Protein AF-A0A9E2FG72-F1 (afdb_monomer)

Structure (mmCIF, N/CA/C/O backbone):
data_AF-A0A9E2FG72-F1
#
_entry.id   AF-A0A9E2FG72-F1
#
loop_
_atom_site.group_PDB
_atom_site.id
_atom_site.type_symbol
_atom_site.label_atom_id
_atom_site.label_alt_id
_atom_site.label_comp_id
_atom_site.label_asym_id
_atom_site.label_entity_id
_atom_site.label_seq_id
_atom_site.pdbx_PDB_ins_code
_atom_site.Cartn_x
_atom_site.Cartn_y
_atom_site.Cartn_z
_atom_site.occupancy
_atom_site.B_iso_or_equiv
_atom_site.auth_seq_id
_atom_site.auth_comp_id
_atom_site.auth_asym_id
_atom_site.auth_atom_id
_atom_site.pdbx_PDB_model_num
ATOM 1 N N . MET A 1 1 ? -11.448 3.186 27.352 1.00 63.06 1 MET A N 1
ATOM 2 C CA . MET A 1 1 ? -11.774 2.691 25.998 1.00 63.06 1 MET A CA 1
ATOM 3 C C . MET A 1 1 ? -11.528 3.828 25.025 1.00 63.06 1 MET A C 1
ATOM 5 O O . MET A 1 1 ? -12.216 4.837 25.127 1.00 63.06 1 MET A O 1
ATOM 9 N N . MET A 1 2 ? -10.516 3.716 24.161 1.00 80.94 2 MET A N 1
ATOM 10 C CA . MET A 1 2 ? -10.329 4.676 23.069 1.00 80.94 2 MET A CA 1
ATOM 11 C C . MET A 1 2 ? -11.505 4.558 22.101 1.00 80.94 2 MET A C 1
ATOM 13 O O . MET A 1 2 ? -11.853 3.455 21.685 1.00 80.94 2 MET A O 1
ATOM 17 N N . ASN A 1 3 ? -12.120 5.687 21.759 1.00 87.75 3 ASN A N 1
ATOM 18 C CA . ASN A 1 3 ? -13.160 5.721 20.744 1.00 87.75 3 ASN A CA 1
ATOM 19 C C . ASN A 1 3 ? -12.488 5.889 19.375 1.00 87.75 3 ASN A C 1
ATOM 21 O O . ASN A 1 3 ? -11.869 6.918 19.110 1.00 87.75 3 ASN A O 1
ATOM 25 N N . VAL A 1 4 ? -12.552 4.850 18.549 1.00 94.38 4 VAL A N 1
ATOM 26 C CA . VAL A 1 4 ? -12.013 4.838 17.184 1.00 94.38 4 VAL A CA 1
ATOM 27 C C . VAL A 1 4 ? -13.121 5.275 16.235 1.00 94.38 4 VAL A C 1
ATOM 29 O O . VAL A 1 4 ? -14.236 4.756 16.313 1.00 94.38 4 VAL A O 1
ATOM 32 N N . ARG A 1 5 ? -12.825 6.215 15.336 1.00 96.31 5 ARG A N 1
ATOM 33 C CA . ARG A 1 5 ? -13.750 6.618 14.269 1.00 96.31 5 ARG A CA 1
ATOM 34 C C . ARG A 1 5 ? -13.558 5.721 13.044 1.00 96.31 5 ARG A C 1
ATOM 36 O O . ARG A 1 5 ? -12.474 5.173 12.847 1.00 96.31 5 ARG A O 1
ATOM 43 N N . CYS A 1 6 ? -14.590 5.582 12.214 1.00 95.62 6 CYS A N 1
ATOM 44 C CA . CYS A 1 6 ? -14.524 4.721 11.026 1.00 95.62 6 CYS A CA 1
ATOM 45 C C . CYS A 1 6 ? -13.424 5.185 10.057 1.00 95.62 6 CYS A C 1
ATOM 47 O O . CYS A 1 6 ? -12.691 4.363 9.515 1.00 95.62 6 CYS A O 1
ATOM 49 N N . GLU A 1 7 ? -13.238 6.499 9.920 1.00 96.19 7 GLU A N 1
ATOM 50 C CA . GLU A 1 7 ? -12.220 7.092 9.048 1.00 96.19 7 GLU A CA 1
ATOM 51 C C . GLU A 1 7 ? -10.797 6.772 9.531 1.00 96.19 7 GLU A C 1
ATOM 53 O O . GLU A 1 7 ? -9.890 6.543 8.730 1.00 96.19 7 GLU A O 1
ATOM 58 N N . ASP A 1 8 ? -10.598 6.722 10.853 1.00 95.25 8 ASP A N 1
ATOM 59 C CA . ASP A 1 8 ? -9.316 6.337 11.443 1.00 95.25 8 ASP A CA 1
ATOM 60 C C . ASP A 1 8 ? -9.041 4.848 11.221 1.00 95.25 8 ASP A C 1
ATOM 62 O O . ASP A 1 8 ? -7.914 4.473 10.900 1.00 95.25 8 ASP A O 1
ATOM 66 N N . PHE A 1 9 ? -10.077 4.008 11.335 1.00 96.12 9 PHE A N 1
ATOM 67 C CA . PHE A 1 9 ? -9.970 2.584 11.032 1.00 96.12 9 PHE A CA 1
ATOM 68 C C . PHE A 1 9 ? -9.569 2.354 9.574 1.00 96.12 9 PHE A C 1
ATOM 70 O O . PHE A 1 9 ? -8.640 1.592 9.330 1.00 96.12 9 PHE A O 1
ATOM 77 N N . GLU A 1 10 ? -10.218 3.013 8.612 1.00 93.81 10 GLU A N 1
ATOM 78 C CA . GLU A 1 10 ? -9.902 2.861 7.185 1.00 93.81 10 GLU A CA 1
ATOM 79 C C . GLU A 1 10 ? -8.480 3.318 6.853 1.00 93.81 10 GLU A C 1
ATOM 81 O O . GLU A 1 10 ? -7.746 2.604 6.163 1.00 93.81 10 GLU A O 1
ATOM 86 N N . ARG A 1 11 ? -8.060 4.465 7.398 1.00 95.88 11 ARG A N 1
ATOM 87 C CA . ARG A 1 11 ? -6.712 5.008 7.194 1.00 95.88 11 ARG A CA 1
ATOM 88 C C . ARG A 1 11 ? -5.627 4.085 7.753 1.00 95.88 11 ARG A C 1
ATOM 90 O O . ARG A 1 11 ? -4.603 3.881 7.107 1.00 95.88 11 ARG A O 1
ATOM 97 N N . GLU A 1 12 ? -5.854 3.515 8.933 1.00 95.69 12 GLU A N 1
ATOM 98 C CA . GLU A 1 12 ? -4.871 2.689 9.649 1.00 95.69 12 GLU A CA 1
ATOM 99 C C . GLU A 1 12 ? -5.038 1.178 9.367 1.00 95.69 12 GLU A C 1
ATOM 101 O O . GLU A 1 12 ? -4.253 0.356 9.846 1.00 95.69 12 GLU A O 1
ATOM 106 N N . HIS A 1 13 ? -6.018 0.774 8.545 1.00 94.19 13 HIS A N 1
ATOM 107 C CA . HIS A 1 13 ? -6.342 -0.637 8.295 1.00 94.19 13 HIS A CA 1
ATOM 108 C C . HIS A 1 13 ? -5.166 -1.426 7.698 1.00 94.19 13 HIS A C 1
ATOM 110 O O . HIS A 1 13 ? -4.953 -2.593 8.040 1.00 94.19 13 HIS A O 1
ATOM 116 N N . ALA A 1 14 ? -4.379 -0.810 6.812 1.00 92.06 14 ALA A N 1
ATOM 117 C CA . ALA A 1 14 ? -3.217 -1.459 6.203 1.00 92.06 14 ALA A CA 1
ATOM 118 C C . ALA A 1 14 ? -2.123 -1.776 7.240 1.00 92.06 14 ALA A C 1
ATOM 120 O O . ALA A 1 14 ? -1.551 -2.871 7.239 1.00 92.06 14 ALA A O 1
ATOM 121 N N . GLU A 1 15 ? -1.858 -0.847 8.157 1.00 95.38 15 GLU A N 1
ATOM 122 C CA . GLU A 1 15 ? -0.876 -1.013 9.233 1.00 95.38 15 GLU A CA 1
ATOM 123 C C . GLU A 1 15 ? -1.366 -2.013 10.281 1.00 95.38 15 GLU A C 1
ATOM 125 O O . GLU A 1 15 ? -0.601 -2.871 10.726 1.00 95.38 15 GLU A O 1
ATOM 130 N N . PHE A 1 16 ? -2.668 -1.990 10.578 1.00 94.25 16 PHE A N 1
ATOM 131 C CA . PHE A 1 16 ? -3.336 -2.987 11.411 1.00 94.25 16 PHE A CA 1
ATOM 132 C C . PHE A 1 16 ? -3.181 -4.404 10.851 1.00 94.25 16 PHE A C 1
ATOM 134 O O . PHE A 1 16 ? -2.791 -5.319 11.574 1.00 94.25 16 PHE A O 1
ATOM 141 N N . LYS A 1 17 ? -3.413 -4.600 9.547 1.00 92.69 17 LYS A N 1
ATOM 142 C CA . LYS A 1 17 ? -3.264 -5.918 8.905 1.00 92.69 17 LYS A CA 1
ATOM 143 C C . LYS A 1 17 ? -1.817 -6.380 8.770 1.00 92.69 17 LYS A C 1
ATOM 145 O O . LYS A 1 17 ? -1.589 -7.581 8.668 1.00 92.69 17 LYS A O 1
ATOM 150 N N . THR A 1 18 ? -0.860 -5.456 8.745 1.00 92.38 18 THR A N 1
ATOM 151 C CA . THR A 1 18 ? 0.573 -5.777 8.656 1.00 92.38 18 THR A CA 1
ATOM 152 C C . THR A 1 18 ? 1.266 -5.846 10.018 1.00 92.38 18 THR A C 1
ATOM 154 O O . THR A 1 18 ? 2.454 -6.153 10.061 1.00 92.38 18 THR A O 1
ATOM 157 N N . GLY A 1 19 ? 0.545 -5.598 11.119 1.00 92.62 19 GLY A N 1
ATOM 158 C CA . GLY A 1 19 ? 1.092 -5.648 12.477 1.00 92.62 19 GLY A CA 1
ATOM 159 C C . GLY A 1 19 ? 2.102 -4.538 12.778 1.00 92.62 19 GLY A C 1
ATOM 160 O O . GLY A 1 19 ? 2.972 -4.722 13.620 1.00 92.62 19 GLY A O 1
ATOM 161 N N . LYS A 1 20 ? 2.024 -3.408 12.064 1.00 94.81 20 LYS A N 1
ATOM 162 C CA . LYS A 1 20 ? 2.937 -2.263 12.241 1.00 94.81 20 LYS A CA 1
ATOM 163 C C . LYS A 1 20 ? 2.457 -1.249 13.281 1.00 94.81 20 LYS A C 1
ATOM 165 O O . LYS A 1 20 ? 3.216 -0.356 13.641 1.00 94.81 20 LYS A O 1
ATOM 170 N N . LEU A 1 21 ? 1.208 -1.371 13.730 1.00 93.94 21 LEU A N 1
ATOM 171 C CA . LEU A 1 21 ? 0.640 -0.523 14.773 1.00 93.94 21 LEU A CA 1
ATOM 172 C C . LEU A 1 21 ? 1.105 -0.961 16.159 1.00 93.94 21 LEU A C 1
ATOM 174 O O . LEU A 1 21 ? 1.363 -2.139 16.398 1.00 93.94 21 LEU A O 1
ATOM 178 N N . ASP A 1 22 ? 1.125 -0.000 17.079 1.00 95.56 22 ASP A N 1
ATOM 179 C CA . ASP A 1 22 ? 1.302 -0.283 18.497 1.00 95.56 22 ASP A CA 1
ATOM 180 C C . ASP A 1 22 ? 0.176 -1.181 19.039 1.00 95.56 22 ASP A C 1
ATOM 182 O O . ASP A 1 22 ? -0.956 -1.178 18.539 1.00 95.56 22 ASP A O 1
ATOM 186 N N . THR A 1 23 ? 0.488 -1.946 20.084 1.00 94.88 23 THR A N 1
ATOM 187 C CA . THR A 1 23 ? -0.379 -2.998 20.628 1.00 94.88 23 THR A CA 1
ATOM 188 C C . THR A 1 23 ? -1.712 -2.420 21.101 1.00 94.88 23 THR A C 1
ATOM 190 O O . THR A 1 23 ? -2.763 -2.908 20.687 1.00 94.88 23 THR A O 1
ATOM 193 N N . GLU A 1 24 ? -1.691 -1.320 21.863 1.00 94.50 24 GLU A N 1
ATOM 194 C CA . GLU A 1 24 ? -2.908 -0.663 22.365 1.00 94.50 24 GLU A CA 1
ATOM 195 C C . GLU A 1 24 ? -3.805 -0.183 21.213 1.00 94.50 24 GLU A C 1
ATOM 197 O O . GLU A 1 24 ? -5.026 -0.379 21.216 1.00 94.50 24 GLU A O 1
ATOM 202 N N . ARG A 1 25 ? -3.193 0.394 20.173 1.00 95.06 25 ARG A N 1
ATOM 203 C CA . ARG A 1 25 ? -3.923 0.872 18.996 1.00 95.06 25 ARG A CA 1
ATOM 204 C C . ARG A 1 25 ? -4.514 -0.286 18.200 1.00 95.06 25 ARG A C 1
ATOM 206 O O . ARG A 1 25 ? -5.665 -0.204 17.769 1.00 95.06 25 ARG A O 1
ATOM 213 N N . SER A 1 26 ? -3.762 -1.373 18.044 1.00 95.56 26 SER A N 1
ATOM 214 C CA . SER A 1 26 ? -4.224 -2.578 17.357 1.00 95.56 26 SER A CA 1
ATOM 215 C C . SER A 1 26 ? -5.439 -3.202 18.054 1.00 95.56 26 SER A C 1
ATOM 217 O O . SER A 1 26 ? -6.409 -3.570 17.389 1.00 95.56 26 SER A O 1
ATOM 219 N N . GLU A 1 27 ? -5.448 -3.238 19.389 1.00 95.94 27 GLU A N 1
ATOM 220 C CA . GLU A 1 27 ? -6.574 -3.740 20.177 1.00 95.94 27 GLU A CA 1
ATOM 221 C C . GLU A 1 27 ? -7.802 -2.835 20.053 1.00 95.94 27 GLU A C 1
ATOM 223 O O . GLU A 1 27 ? -8.919 -3.334 19.890 1.00 95.94 27 GLU A O 1
ATOM 228 N N . ALA A 1 28 ? -7.610 -1.512 20.057 1.00 95.94 28 ALA A N 1
ATOM 229 C CA . ALA A 1 28 ? -8.694 -0.554 19.857 1.00 95.94 28 ALA A CA 1
ATOM 230 C C . ALA A 1 28 ? -9.345 -0.699 18.468 1.00 95.94 28 ALA A C 1
ATOM 232 O O . ALA A 1 28 ? -10.574 -0.740 18.366 1.00 95.94 28 ALA A O 1
ATOM 233 N N . LEU A 1 29 ? -8.544 -0.840 17.404 1.00 95.94 29 LEU A N 1
ATOM 234 C CA . LEU A 1 29 ? -9.056 -1.088 16.050 1.00 95.94 29 LEU A CA 1
ATOM 235 C C . LEU A 1 29 ? -9.747 -2.455 15.943 1.00 95.94 29 LEU A C 1
ATOM 237 O O . LEU A 1 29 ? -10.805 -2.557 15.322 1.00 95.94 29 LEU A O 1
ATOM 241 N N . ALA A 1 30 ? -9.204 -3.498 16.579 1.00 95.88 30 ALA A N 1
ATOM 242 C CA . ALA A 1 30 ? -9.821 -4.824 16.606 1.00 95.88 30 ALA A CA 1
ATOM 243 C C . ALA A 1 30 ? -11.168 -4.818 17.348 1.00 95.88 30 ALA A C 1
ATOM 245 O O . ALA A 1 30 ? -12.126 -5.455 16.904 1.00 95.88 30 ALA A O 1
ATOM 246 N N . ALA A 1 31 ? -11.265 -4.086 18.460 1.00 96.12 31 ALA A N 1
ATOM 247 C CA . ALA A 1 31 ? -12.519 -3.888 19.177 1.00 96.12 31 ALA A CA 1
ATOM 248 C C . ALA A 1 31 ? -13.537 -3.133 18.309 1.00 96.12 31 ALA A C 1
ATOM 250 O O . ALA A 1 31 ? -14.683 -3.572 18.196 1.00 96.12 31 ALA A O 1
ATOM 251 N N . HIS A 1 32 ? -13.106 -2.065 17.630 1.00 96.19 32 HIS A N 1
ATOM 252 C CA . HIS A 1 32 ? -13.954 -1.305 16.712 1.00 96.19 32 HIS A CA 1
ATOM 253 C C . HIS A 1 32 ? -14.465 -2.168 15.550 1.00 96.19 32 HIS A C 1
ATOM 255 O O . HIS A 1 32 ? -15.661 -2.167 15.271 1.00 96.19 32 HIS A O 1
ATOM 261 N N . GLN A 1 33 ? -13.602 -2.979 14.928 1.00 95.75 33 GLN A N 1
ATOM 262 C CA . GLN A 1 33 ? -13.980 -3.899 13.850 1.00 95.75 33 GLN A CA 1
ATOM 263 C C . GLN A 1 33 ? -15.072 -4.891 14.283 1.00 95.75 33 GLN A C 1
ATOM 265 O O . GLN A 1 33 ? -15.922 -5.253 13.478 1.00 95.75 33 GLN A O 1
ATOM 270 N N . ARG A 1 34 ? -15.063 -5.342 15.546 1.00 95.81 34 ARG A N 1
ATOM 271 C CA . ARG A 1 34 ? -16.087 -6.259 16.081 1.00 95.81 34 ARG A CA 1
ATOM 272 C C . ARG A 1 34 ? -17.411 -5.561 16.389 1.00 95.81 34 ARG A C 1
ATOM 274 O O . ARG A 1 34 ? -18.449 -6.212 16.369 1.00 95.81 34 ARG A O 1
ATOM 281 N N . GLN A 1 35 ? -17.372 -4.271 16.718 1.00 96.06 35 GLN A N 1
ATOM 282 C CA . GLN A 1 35 ? -18.547 -3.499 17.134 1.00 96.06 35 GLN A CA 1
ATOM 283 C C . GLN A 1 35 ? -19.231 -2.785 15.960 1.00 96.06 35 GLN A C 1
ATOM 285 O O . GLN A 1 35 ? -20.453 -2.666 15.941 1.00 96.06 35 GLN A O 1
ATOM 290 N N . CYS A 1 36 ? -18.461 -2.321 14.976 1.00 96.62 36 CYS A N 1
ATOM 291 C CA . CYS A 1 36 ? -18.955 -1.589 13.817 1.00 96.62 36 CYS A CA 1
ATOM 292 C C . CYS A 1 36 ? -19.191 -2.537 12.631 1.00 96.62 36 CYS A C 1
ATOM 294 O O . CYS A 1 36 ? -18.246 -3.051 12.029 1.00 96.62 36 CYS A O 1
ATOM 296 N N . SER A 1 37 ? -20.458 -2.732 12.251 1.00 95.56 37 SER A N 1
ATOM 297 C CA . SER A 1 37 ? -20.845 -3.595 11.123 1.00 95.56 37 SER A CA 1
ATOM 298 C C . SER A 1 37 ? -20.272 -3.124 9.782 1.00 95.56 37 SER A C 1
ATOM 300 O O . SER A 1 37 ? -19.912 -3.949 8.937 1.00 95.56 37 SER A O 1
ATOM 302 N N . HIS A 1 38 ? -20.134 -1.810 9.593 1.00 95.00 38 HIS A N 1
ATOM 303 C CA . HIS A 1 38 ? -19.556 -1.242 8.380 1.00 95.00 38 HIS A CA 1
ATOM 304 C C . HIS A 1 38 ? -18.077 -1.620 8.238 1.00 95.00 38 HIS A C 1
ATOM 306 O O . HIS A 1 38 ? -17.693 -2.192 7.215 1.00 95.00 38 HIS A O 1
ATOM 312 N N . CYS A 1 39 ? -17.269 -1.382 9.275 1.00 95.38 39 CYS A N 1
ATOM 313 C CA . CYS A 1 39 ? -15.845 -1.719 9.271 1.00 95.38 39 CYS A CA 1
ATOM 314 C C . CYS A 1 39 ? -15.612 -3.237 9.212 1.00 95.38 39 CYS A C 1
ATOM 316 O O . CYS A 1 39 ? -14.670 -3.693 8.557 1.00 95.38 39 CYS A O 1
ATOM 318 N N . ALA A 1 40 ? -16.492 -4.036 9.829 1.00 95.12 40 ALA A N 1
ATOM 319 C CA . ALA A 1 40 ? -16.477 -5.491 9.687 1.00 95.12 40 ALA A CA 1
ATOM 320 C C . ALA A 1 40 ? -16.647 -5.909 8.217 1.00 95.12 40 ALA A C 1
ATOM 322 O O . ALA A 1 40 ? -15.812 -6.641 7.682 1.00 95.12 40 ALA A O 1
ATOM 323 N N . THR A 1 41 ? -17.671 -5.381 7.542 1.00 94.50 41 THR A N 1
ATOM 324 C CA . THR A 1 41 ? -17.971 -5.693 6.134 1.00 94.50 41 THR A CA 1
ATOM 325 C C . THR A 1 41 ? -16.862 -5.214 5.200 1.00 94.50 41 THR A C 1
ATOM 327 O O . THR A 1 41 ? -16.406 -5.975 4.349 1.00 94.50 41 THR A O 1
ATOM 330 N N . TYR A 1 42 ? -16.358 -3.995 5.408 1.00 92.44 42 TYR A N 1
ATOM 331 C CA . TYR A 1 42 ? -15.216 -3.448 4.672 1.00 92.44 42 TYR A CA 1
ATOM 332 C C . TYR A 1 42 ? -13.995 -4.375 4.755 1.00 92.44 42 TYR A C 1
ATOM 334 O O . TYR A 1 42 ? -13.405 -4.753 3.740 1.00 92.44 42 TYR A O 1
ATOM 342 N N . SER A 1 43 ? -13.651 -4.817 5.968 1.00 92.44 43 SER A N 1
ATOM 343 C CA . SER A 1 43 ? -12.509 -5.709 6.180 1.00 92.44 43 SER A CA 1
ATOM 344 C C . SER A 1 43 ? -12.693 -7.089 5.533 1.00 92.44 43 SER A C 1
ATOM 346 O O . SER A 1 43 ? -11.716 -7.670 5.054 1.00 92.44 43 SER A O 1
ATOM 348 N N . ALA A 1 44 ? -13.928 -7.601 5.495 1.00 91.06 44 ALA A N 1
ATOM 349 C CA . ALA A 1 44 ? -14.266 -8.868 4.856 1.00 91.06 44 ALA A CA 1
ATOM 350 C C . ALA A 1 44 ? -14.172 -8.768 3.326 1.00 91.06 44 ALA A C 1
ATOM 352 O O . ALA A 1 44 ? -13.528 -9.614 2.707 1.00 91.06 44 ALA A O 1
ATOM 353 N N . GLY A 1 45 ? -14.705 -7.696 2.728 1.00 90.94 45 GLY A N 1
ATOM 354 C CA . GLY A 1 45 ? -14.609 -7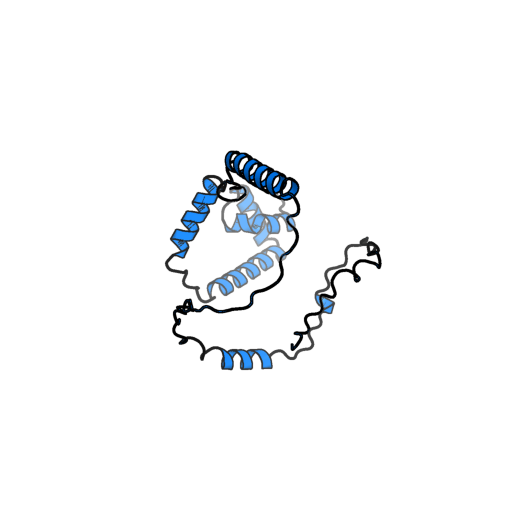.455 1.285 1.00 90.94 45 GLY A CA 1
ATOM 355 C C . GLY A 1 45 ? -13.158 -7.347 0.807 1.00 90.94 45 GLY A C 1
ATOM 356 O O . GLY A 1 45 ? -12.770 -7.965 -0.183 1.00 90.94 45 GLY A O 1
ATOM 357 N N . LEU A 1 46 ? -12.297 -6.661 1.567 1.00 89.00 46 LEU A N 1
ATOM 358 C CA . LEU A 1 46 ? -10.863 -6.615 1.260 1.00 89.00 46 LEU A CA 1
ATOM 359 C C . LEU A 1 46 ? -10.172 -7.980 1.375 1.00 89.00 46 LEU A C 1
ATOM 361 O O . LEU A 1 46 ? -9.196 -8.244 0.665 1.00 89.00 46 LEU A O 1
ATOM 365 N N . HIS A 1 47 ? -10.634 -8.846 2.279 1.00 86.56 47 HIS A N 1
ATOM 366 C CA . HIS A 1 47 ? -10.100 -10.199 2.390 1.00 86.56 47 HIS A CA 1
ATOM 367 C C . HIS A 1 47 ? -10.447 -11.034 1.154 1.00 86.56 47 HIS A C 1
ATOM 369 O O . HIS A 1 47 ? -9.568 -11.713 0.625 1.00 86.56 47 HIS A O 1
ATOM 375 N N . GLU A 1 48 ? -11.678 -10.926 0.657 1.00 86.50 48 GLU A N 1
ATOM 376 C CA . GLU A 1 48 ? -12.125 -11.605 -0.560 1.00 86.50 48 GLU A CA 1
ATOM 377 C C . GLU A 1 48 ? -11.330 -11.154 -1.790 1.00 86.50 48 GLU A C 1
ATOM 379 O O . GLU A 1 48 ? -10.783 -11.993 -2.508 1.00 86.50 48 GLU A O 1
ATOM 384 N N . VAL A 1 49 ? -11.147 -9.840 -1.974 1.00 87.69 49 VAL A N 1
ATOM 385 C CA . VAL A 1 49 ? -10.307 -9.302 -3.059 1.00 87.69 49 VAL A CA 1
ATOM 386 C C . VAL A 1 49 ? -8.884 -9.852 -2.967 1.00 87.69 49 VAL A C 1
ATOM 388 O O . VAL A 1 49 ? -8.328 -10.299 -3.968 1.00 87.69 49 VAL A O 1
ATOM 391 N N . ARG A 1 50 ? -8.288 -9.895 -1.768 1.00 86.69 50 ARG A N 1
ATOM 392 C CA . ARG A 1 50 ? -6.942 -10.463 -1.588 1.00 86.69 50 ARG A CA 1
ATOM 393 C C . ARG A 1 50 ? -6.898 -11.952 -1.946 1.00 86.69 50 ARG A C 1
ATOM 395 O O . ARG A 1 50 ? -5.933 -12.377 -2.576 1.00 86.69 50 ARG A O 1
ATOM 402 N N . GLN A 1 51 ? -7.912 -12.732 -1.578 1.00 86.44 51 GLN A N 1
ATOM 403 C CA . GLN A 1 51 ? -7.990 -14.141 -1.973 1.00 86.44 51 GLN A CA 1
ATOM 404 C C . GLN A 1 51 ? -8.125 -14.299 -3.491 1.00 86.44 51 GLN A C 1
ATOM 406 O O . GLN A 1 51 ? -7.503 -15.190 -4.063 1.00 86.44 51 GLN A O 1
ATOM 411 N N . MET A 1 52 ? -8.902 -13.441 -4.158 1.00 88.81 52 MET A N 1
ATOM 412 C CA . MET A 1 52 ? -8.996 -13.448 -5.620 1.00 88.81 52 MET A CA 1
ATOM 413 C C . MET A 1 52 ? -7.655 -13.100 -6.270 1.00 88.81 52 MET A C 1
ATOM 415 O O . MET A 1 52 ? -7.219 -13.808 -7.174 1.00 88.81 52 MET A O 1
ATOM 419 N N . LEU A 1 53 ? -6.955 -12.083 -5.760 1.00 87.38 53 LEU A N 1
ATOM 420 C CA . LEU A 1 53 ? -5.627 -11.710 -6.251 1.00 87.38 53 LEU A CA 1
ATOM 421 C C . LEU A 1 53 ? -4.598 -12.834 -6.064 1.00 87.38 53 LEU A C 1
ATOM 423 O O . LEU A 1 53 ? -3.736 -13.017 -6.913 1.00 87.38 53 LEU A O 1
ATOM 427 N N . GLN A 1 54 ? -4.698 -13.621 -4.990 1.00 88.38 54 GLN A N 1
ATOM 428 C CA . GLN A 1 54 ? -3.830 -14.786 -4.769 1.00 88.38 54 GLN A CA 1
ATOM 429 C C . GLN A 1 54 ? -4.102 -15.949 -5.732 1.00 88.38 54 GLN A C 1
ATOM 431 O O . GLN A 1 54 ? -3.227 -16.791 -5.919 1.00 88.38 54 GLN A O 1
ATOM 436 N N . LYS A 1 55 ? -5.300 -16.016 -6.326 1.00 89.19 55 LYS A N 1
ATOM 437 C CA . LYS A 1 55 ? -5.660 -17.029 -7.332 1.00 89.19 55 LYS A CA 1
ATOM 438 C C . LYS A 1 55 ? -5.202 -16.657 -8.740 1.00 89.19 55 LYS A C 1
ATOM 440 O O . LYS A 1 55 ? -5.307 -17.494 -9.634 1.00 89.19 55 LYS A O 1
ATOM 445 N N . LEU A 1 56 ? -4.735 -15.425 -8.957 1.00 88.81 56 LEU A N 1
ATOM 446 C CA . LEU A 1 56 ? -4.173 -15.037 -10.244 1.00 88.81 56 LEU A CA 1
ATOM 447 C C . LEU A 1 56 ? -2.950 -15.911 -10.556 1.00 88.81 56 LEU A C 1
ATOM 449 O O . LEU A 1 56 ? -2.191 -16.249 -9.641 1.00 88.81 56 LEU A O 1
ATOM 453 N N . PRO A 1 57 ? -2.751 -16.285 -11.832 1.00 87.75 57 PRO A N 1
ATOM 454 C CA . PRO A 1 57 ? -1.569 -17.028 -12.233 1.00 87.75 57 PRO A CA 1
ATOM 455 C C . PRO A 1 57 ? -0.329 -16.242 -11.813 1.00 87.75 57 PRO A C 1
ATOM 457 O O . PRO A 1 57 ? -0.209 -15.049 -12.095 1.00 87.75 57 PRO A O 1
ATOM 460 N N . GLN A 1 58 ? 0.579 -16.908 -11.103 1.00 82.62 58 GLN A N 1
ATOM 461 C CA . GLN A 1 58 ? 1.848 -16.298 -10.737 1.00 82.62 58 GLN A CA 1
ATOM 462 C C . GLN A 1 58 ? 2.645 -16.094 -12.023 1.00 82.62 58 GLN A C 1
ATOM 464 O O . GLN A 1 58 ? 2.944 -17.058 -12.726 1.00 82.62 58 GLN A O 1
ATOM 469 N N . LEU A 1 59 ? 2.946 -14.839 -12.357 1.00 85.00 59 LEU A N 1
ATOM 470 C CA . LEU A 1 59 ? 3.868 -14.553 -13.446 1.00 85.00 59 LEU A CA 1
ATOM 471 C C . LEU A 1 59 ? 5.260 -14.989 -12.996 1.00 85.00 59 LEU A C 1
ATOM 473 O O . LEU A 1 59 ? 5.760 -14.500 -11.980 1.00 85.00 59 LEU A O 1
ATOM 477 N N . GLU A 1 60 ? 5.886 -15.886 -13.755 1.00 87.19 60 GLU A N 1
ATOM 478 C CA . GLU A 1 60 ? 7.307 -16.156 -13.576 1.00 87.19 60 GLU A CA 1
ATOM 479 C C . GLU A 1 60 ? 8.083 -14.865 -13.837 1.00 87.19 60 GLU A C 1
ATOM 481 O O . GLU A 1 60 ? 7.937 -14.211 -14.875 1.00 87.19 60 GLU A O 1
ATOM 486 N N . SER A 1 61 ? 8.890 -14.466 -12.859 1.00 85.56 61 SER A N 1
ATOM 487 C CA . SER A 1 61 ? 9.815 -13.363 -13.040 1.00 85.56 61 SER A CA 1
ATOM 488 C C . SER A 1 61 ? 10.892 -13.765 -14.050 1.00 85.56 61 SER A C 1
ATOM 490 O O . SER A 1 61 ? 11.308 -14.920 -14.133 1.00 85.56 61 SER A O 1
ATOM 492 N N . SER A 1 62 ? 11.365 -12.792 -14.834 1.00 88.88 62 SER A N 1
ATOM 493 C CA . SER A 1 62 ? 12.550 -12.981 -15.678 1.00 88.88 62 SER A CA 1
ATOM 494 C C . SER A 1 62 ? 13.707 -13.532 -14.828 1.00 88.88 62 SER A C 1
ATOM 496 O O . SER A 1 62 ? 13.893 -13.062 -13.703 1.00 88.88 62 SER A O 1
ATOM 498 N N . PRO A 1 63 ? 14.542 -14.451 -15.349 1.00 90.94 63 PRO A N 1
ATOM 499 C CA . PRO A 1 63 ? 15.679 -15.008 -14.609 1.00 90.94 63 PRO A CA 1
ATOM 500 C C . PRO A 1 63 ? 16.672 -13.940 -14.122 1.00 90.94 63 PRO A C 1
ATOM 502 O O . PRO A 1 63 ? 17.434 -14.181 -13.189 1.00 90.94 63 PRO A O 1
ATOM 505 N N . TYR A 1 64 ? 16.655 -12.748 -14.724 1.00 92.88 64 TYR A N 1
ATOM 506 C CA . TYR A 1 64 ? 17.508 -11.621 -14.342 1.00 92.88 64 TYR A CA 1
ATOM 507 C C . TYR A 1 64 ? 16.809 -10.594 -13.445 1.00 92.88 64 TYR A C 1
ATOM 509 O O . TYR A 1 64 ? 17.463 -9.667 -12.968 1.00 92.88 64 TYR A O 1
ATOM 517 N N . PHE A 1 65 ? 15.512 -10.761 -13.173 1.00 93.06 65 PHE A N 1
ATOM 518 C CA . PHE A 1 65 ? 14.700 -9.789 -12.443 1.00 93.06 65 PHE A CA 1
ATOM 519 C C . PHE A 1 65 ? 15.279 -9.456 -11.068 1.00 93.06 65 PHE A C 1
ATOM 521 O O . PHE A 1 65 ? 15.427 -8.281 -10.749 1.00 93.06 65 PHE A O 1
ATOM 528 N N . GLU A 1 66 ? 15.669 -10.456 -10.270 1.00 90.50 66 GLU A N 1
ATOM 529 C CA . GLU A 1 66 ? 16.263 -10.191 -8.953 1.00 90.50 66 GLU A CA 1
ATOM 530 C C . GLU A 1 66 ? 17.588 -9.434 -9.056 1.00 90.50 66 GLU A C 1
ATOM 532 O O . GLU A 1 66 ? 17.827 -8.504 -8.286 1.00 90.50 66 GLU A O 1
ATOM 537 N N . SER A 1 67 ? 18.436 -9.793 -10.023 1.00 91.44 67 SER A N 1
ATOM 538 C CA . SER A 1 67 ? 19.728 -9.130 -10.219 1.00 91.44 67 SER A CA 1
ATOM 539 C C . SER A 1 67 ? 19.566 -7.675 -10.673 1.00 91.44 67 SER A C 1
ATOM 541 O O . SER A 1 67 ? 20.262 -6.788 -10.177 1.00 91.44 67 SER A O 1
ATOM 543 N N . ASP A 1 68 ? 18.597 -7.409 -11.552 1.00 91.31 68 ASP A N 1
ATOM 544 C CA . ASP A 1 68 ? 18.267 -6.064 -12.016 1.00 91.31 68 ASP A CA 1
ATOM 545 C C . ASP A 1 68 ? 17.621 -5.233 -10.903 1.00 91.31 68 ASP A C 1
ATOM 547 O O . ASP A 1 68 ? 17.998 -4.077 -10.706 1.00 91.31 68 ASP A O 1
ATOM 551 N N . LEU A 1 69 ? 16.722 -5.835 -10.119 1.00 93.06 69 LEU A N 1
ATOM 552 C CA . LEU A 1 69 ? 16.093 -5.203 -8.961 1.00 93.06 69 LEU A CA 1
ATOM 553 C C . LEU A 1 69 ? 17.137 -4.828 -7.901 1.00 93.06 69 LEU A C 1
ATOM 555 O O . LEU A 1 69 ? 17.125 -3.711 -7.389 1.00 93.06 69 LEU A O 1
ATOM 559 N N . GLN A 1 70 ? 18.067 -5.730 -7.579 1.00 93.31 70 GLN A N 1
ATOM 560 C CA . GLN A 1 70 ? 19.148 -5.450 -6.630 1.00 93.31 70 GLN A CA 1
ATOM 561 C C . GLN A 1 70 ? 20.083 -4.352 -7.138 1.00 93.31 70 GLN A C 1
ATOM 563 O O . GLN A 1 70 ? 20.477 -3.480 -6.359 1.00 93.31 70 GLN A O 1
ATOM 568 N N . ARG A 1 71 ? 20.421 -4.362 -8.435 1.00 89.94 71 ARG A N 1
ATOM 569 C CA . ARG A 1 71 ? 21.218 -3.300 -9.063 1.00 89.94 71 ARG A CA 1
ATOM 570 C C . ARG A 1 71 ? 20.520 -1.947 -8.946 1.00 89.94 71 ARG A C 1
ATOM 572 O O . ARG A 1 71 ? 21.183 -0.970 -8.607 1.00 89.94 71 ARG A O 1
ATOM 579 N N . GLU A 1 72 ? 19.210 -1.904 -9.162 1.00 89.19 72 GLU A N 1
ATOM 580 C CA . GLU A 1 72 ? 18.416 -0.676 -9.075 1.00 89.19 72 GLU A CA 1
ATOM 581 C C . GLU A 1 72 ? 18.246 -0.184 -7.633 1.00 89.19 72 GLU A C 1
ATOM 583 O O . GLU A 1 72 ? 18.448 0.987 -7.327 1.00 89.19 72 GLU A O 1
ATOM 588 N N . ILE A 1 73 ? 17.973 -1.080 -6.684 1.00 92.50 73 ILE A N 1
ATOM 589 C CA . ILE A 1 73 ? 17.927 -0.709 -5.264 1.00 92.50 73 ILE A CA 1
ATOM 590 C C . ILE A 1 73 ? 19.289 -0.168 -4.814 1.00 92.50 73 ILE A C 1
ATOM 592 O O . ILE A 1 73 ? 19.350 0.808 -4.064 1.00 92.50 73 ILE A O 1
ATOM 596 N N . ASN A 1 74 ? 20.387 -0.774 -5.271 1.00 89.75 74 ASN A N 1
ATOM 597 C CA . ASN A 1 74 ? 21.726 -0.283 -4.973 1.00 89.75 74 ASN A CA 1
ATOM 598 C C . ASN A 1 74 ? 22.012 1.061 -5.649 1.00 89.75 74 ASN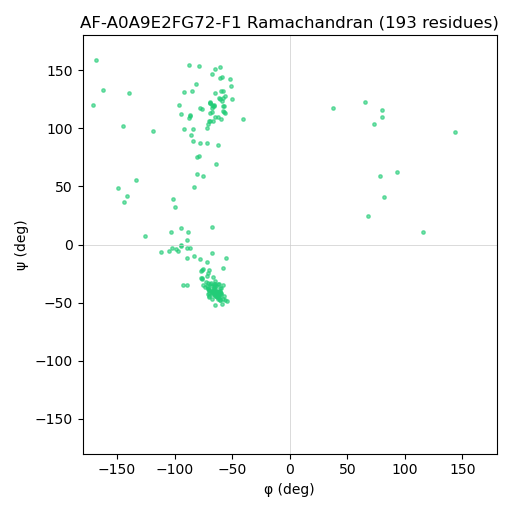 A C 1
ATOM 600 O O . ASN A 1 74 ? 22.594 1.922 -4.990 1.00 89.75 74 ASN A O 1
ATOM 604 N N . SER A 1 75 ? 21.590 1.283 -6.897 1.00 86.38 75 SER A N 1
ATOM 605 C CA . SER A 1 75 ? 21.767 2.575 -7.575 1.00 86.38 75 SER A CA 1
ATOM 606 C C . SER A 1 75 ? 21.021 3.696 -6.841 1.00 86.38 75 SER A C 1
ATOM 608 O O . SER A 1 75 ? 21.587 4.766 -6.623 1.00 86.38 75 SER A O 1
ATOM 610 N N . LEU A 1 76 ? 19.805 3.426 -6.355 1.00 85.44 76 LEU A N 1
ATOM 611 C CA . LEU A 1 76 ? 19.002 4.374 -5.580 1.00 85.44 76 LEU A CA 1
ATOM 612 C C . LEU A 1 76 ? 19.583 4.629 -4.182 1.00 85.44 76 LEU A C 1
ATOM 614 O O . LEU A 1 76 ? 19.680 5.781 -3.759 1.00 85.44 76 LEU A O 1
ATOM 618 N N . LYS A 1 77 ? 20.016 3.579 -3.469 1.00 85.19 77 LYS A N 1
ATOM 619 C CA . LYS A 1 77 ? 20.615 3.703 -2.125 1.00 85.19 77 LYS A CA 1
ATOM 620 C C . LYS A 1 77 ? 21.936 4.463 -2.123 1.00 85.19 77 LYS A C 1
ATOM 622 O O . LYS A 1 77 ? 22.211 5.188 -1.173 1.00 85.19 77 LYS A O 1
ATOM 627 N N . HIS A 1 78 ? 22.745 4.301 -3.166 1.00 81.31 78 HIS A N 1
ATOM 628 C CA . HIS A 1 78 ? 24.045 4.967 -3.270 1.00 81.31 78 HIS A CA 1
ATOM 629 C C . HIS A 1 78 ? 23.948 6.352 -3.926 1.00 81.31 78 HIS A C 1
ATOM 631 O O . HIS A 1 78 ? 24.973 6.960 -4.223 1.00 81.31 78 HIS A O 1
ATOM 637 N N . GLY A 1 79 ? 22.725 6.865 -4.105 1.00 62.34 79 GLY A N 1
ATOM 638 C CA . GLY A 1 79 ? 22.459 8.104 -4.811 1.00 62.34 79 GLY A CA 1
ATOM 639 C C . GLY A 1 79 ? 22.660 7.893 -6.303 1.00 62.34 79 GLY A C 1
ATOM 640 O O . GLY A 1 79 ? 23.790 7.864 -6.788 1.00 62.34 79 GLY A O 1
ATOM 641 N N . GLY A 1 80 ? 21.555 7.782 -7.038 1.00 58.16 80 GLY A N 1
ATOM 642 C CA . GLY A 1 80 ? 21.528 7.794 -8.497 1.00 58.16 80 GLY A CA 1
ATOM 643 C C . GLY A 1 80 ? 22.011 9.137 -9.052 1.00 58.16 80 GLY A C 1
ATOM 644 O O . GLY A 1 80 ? 21.239 9.893 -9.619 1.00 58.16 80 GLY A O 1
ATOM 645 N N . ASN A 1 81 ? 23.300 9.429 -8.896 1.00 55.75 81 ASN A N 1
ATOM 646 C CA . ASN A 1 81 ? 24.037 10.525 -9.518 1.00 55.75 81 ASN A CA 1
ATOM 647 C C . ASN A 1 81 ? 24.820 10.008 -10.734 1.00 55.75 81 ASN A C 1
ATOM 649 O O . ASN A 1 81 ? 25.907 10.479 -11.060 1.00 55.75 81 ASN A O 1
ATOM 653 N N . SER A 1 82 ? 24.281 9.002 -11.417 1.00 58.25 82 SER A N 1
ATOM 654 C CA . SER A 1 82 ? 24.861 8.458 -12.636 1.00 58.25 82 SER A CA 1
ATOM 655 C C . SER A 1 82 ? 23.855 8.645 -13.761 1.00 58.25 82 SER A C 1
ATOM 657 O O . SER A 1 82 ? 22.948 7.839 -13.931 1.00 58.25 82 SER A O 1
ATOM 659 N N . LYS A 1 83 ? 24.072 9.715 -14.538 1.00 56.75 83 LYS A N 1
ATOM 660 C CA . LYS A 1 83 ? 23.432 10.057 -15.824 1.00 56.75 83 LYS A CA 1
ATOM 661 C C . LYS A 1 83 ? 22.200 10.970 -15.784 1.00 56.75 83 LYS A C 1
ATOM 663 O O . LYS A 1 83 ? 21.177 10.657 -16.370 1.00 56.75 83 LYS A O 1
ATOM 668 N N . GLN A 1 84 ? 22.387 12.196 -15.306 1.00 51.72 84 GLN A N 1
ATOM 669 C CA . GLN A 1 84 ? 22.018 13.389 -16.081 1.00 51.72 84 GLN A CA 1
ATOM 670 C C . GLN A 1 84 ? 23.129 14.428 -15.862 1.00 51.72 84 GLN A C 1
ATOM 672 O O . GLN A 1 84 ? 23.540 14.657 -14.735 1.00 51.72 84 GLN A O 1
ATOM 677 N N . GLN A 1 85 ? 23.651 15.009 -16.946 1.00 49.38 85 GLN A N 1
ATOM 678 C CA . GLN A 1 85 ? 24.833 15.894 -17.013 1.00 49.38 85 GLN A CA 1
ATOM 679 C C . GLN A 1 85 ? 26.222 15.231 -17.049 1.00 49.38 85 GLN A C 1
ATOM 681 O O . GLN A 1 85 ? 27.204 15.771 -16.553 1.00 49.38 85 GLN A O 1
ATOM 686 N N . ALA A 1 86 ? 26.367 14.146 -17.808 1.00 47.53 86 ALA A N 1
ATOM 687 C CA . ALA A 1 86 ? 27.605 13.963 -18.566 1.00 47.53 86 ALA A CA 1
ATOM 688 C C . ALA A 1 86 ? 27.535 14.800 -19.859 1.00 47.53 86 ALA A C 1
ATOM 690 O O . ALA A 1 86 ? 27.632 14.270 -20.961 1.00 47.53 86 ALA A O 1
ATOM 691 N N . SER A 1 87 ? 27.401 16.128 -19.741 1.00 50.41 87 SER A N 1
ATOM 692 C CA . SER A 1 87 ? 27.895 17.044 -20.779 1.00 50.41 87 SER A CA 1
ATOM 693 C C . SER A 1 87 ? 29.420 17.102 -20.647 1.00 50.41 87 SER A C 1
ATOM 695 O O . SER A 1 87 ? 30.014 18.133 -20.337 1.00 50.41 87 SER A O 1
ATOM 697 N N . GLY A 1 88 ? 30.048 15.936 -20.787 1.00 50.03 88 GLY A N 1
ATOM 698 C CA . GLY A 1 88 ? 31.485 15.725 -20.742 1.00 50.03 88 GLY A CA 1
ATOM 699 C C . GLY A 1 88 ? 32.106 16.012 -22.097 1.00 50.03 88 GLY A C 1
ATOM 700 O O . GLY A 1 88 ? 32.864 15.194 -22.601 1.00 50.03 88 GLY A O 1
ATOM 701 N N . VAL A 1 89 ? 31.783 17.159 -22.697 1.00 54.81 89 VAL A N 1
ATOM 702 C CA . VAL A 1 89 ? 32.699 17.737 -23.676 1.00 54.81 89 VAL A CA 1
ATOM 703 C C . VAL A 1 89 ? 33.666 18.588 -22.856 1.00 54.81 89 VAL A C 1
ATOM 705 O O . VAL A 1 89 ? 33.245 19.599 -22.284 1.00 54.81 89 VAL A O 1
ATOM 708 N N . PRO A 1 90 ? 34.938 18.180 -22.704 1.00 54.00 90 PRO A N 1
ATOM 709 C CA . PRO A 1 90 ? 35.909 18.971 -21.969 1.00 54.00 90 PRO A CA 1
ATOM 710 C C . PRO A 1 90 ? 36.005 20.339 -22.646 1.00 54.00 90 PRO A C 1
ATOM 712 O O . PRO A 1 90 ? 36.286 20.431 -23.841 1.00 54.00 90 PRO A O 1
ATOM 715 N N . ARG A 1 91 ? 35.774 21.415 -21.885 1.00 54.56 91 ARG A N 1
ATOM 716 C CA . ARG A 1 91 ? 35.772 22.809 -22.377 1.00 54.56 91 ARG A CA 1
ATOM 717 C C . ARG A 1 91 ? 37.066 23.220 -23.104 1.00 54.56 91 ARG A C 1
ATOM 719 O O . ARG A 1 91 ? 37.084 24.239 -23.781 1.00 54.56 91 ARG A O 1
ATOM 726 N N . PHE A 1 92 ? 38.122 22.415 -23.024 1.00 52.31 92 PHE A N 1
ATOM 727 C CA . PHE A 1 92 ? 39.373 22.612 -23.753 1.00 52.31 92 PHE A CA 1
ATOM 728 C C . PHE A 1 92 ? 39.304 22.238 -25.245 1.00 52.31 92 PHE A C 1
ATOM 730 O O . PHE A 1 92 ? 40.076 22.784 -26.027 1.00 52.31 92 PHE A O 1
ATOM 737 N N . LEU A 1 93 ? 38.354 21.397 -25.679 1.00 50.22 93 LEU A N 1
ATOM 738 C CA . LEU A 1 93 ? 38.137 21.125 -27.111 1.00 50.22 93 LEU A CA 1
ATOM 739 C C . LEU A 1 93 ? 37.393 22.265 -27.831 1.00 50.22 93 LEU A C 1
ATOM 741 O O . LEU A 1 93 ? 37.554 22.439 -29.037 1.00 50.22 93 LEU A O 1
ATOM 745 N N . ALA A 1 94 ? 36.639 23.095 -27.101 1.00 50.06 94 ALA A N 1
ATOM 746 C CA . ALA A 1 94 ? 35.937 24.239 -27.685 1.00 50.06 94 ALA A CA 1
ATOM 747 C C . ALA A 1 94 ? 36.907 25.335 -28.171 1.00 50.06 94 ALA A C 1
ATOM 749 O O . ALA A 1 94 ? 36.684 25.927 -29.226 1.00 50.06 94 ALA A O 1
ATOM 750 N N . LEU A 1 95 ? 38.025 25.551 -27.467 1.00 52.34 95 LEU A N 1
ATOM 751 C CA . LEU A 1 95 ? 39.026 26.557 -27.847 1.00 52.34 95 LEU A CA 1
ATOM 752 C C . LEU A 1 95 ? 39.829 26.170 -29.101 1.00 52.34 95 LEU A C 1
ATOM 754 O O . LEU A 1 95 ? 40.162 27.044 -29.897 1.00 52.34 95 LEU A O 1
ATOM 758 N N . ALA A 1 96 ? 40.083 24.877 -29.327 1.00 51.69 96 ALA A N 1
ATOM 759 C CA . ALA A 1 96 ? 40.788 24.416 -30.526 1.00 51.69 96 ALA A CA 1
ATOM 760 C C . ALA A 1 96 ? 39.927 24.541 -31.799 1.00 51.69 96 ALA A C 1
ATOM 762 O O . ALA A 1 96 ? 40.437 24.904 -32.859 1.00 51.69 96 ALA A O 1
ATOM 763 N N . SER A 1 97 ? 38.610 24.311 -31.694 1.00 52.38 97 SER A N 1
ATOM 764 C CA . SER A 1 97 ? 37.690 24.432 -32.838 1.00 52.38 97 SER A CA 1
ATOM 765 C C . SER A 1 97 ? 37.487 25.880 -33.305 1.00 52.38 97 SER A C 1
ATOM 767 O O . SER A 1 97 ? 37.395 26.131 -34.506 1.00 52.38 97 SER A O 1
ATOM 769 N N . GLY A 1 98 ? 37.501 26.850 -32.381 1.00 59.62 98 GLY A N 1
ATOM 770 C CA . GLY A 1 98 ? 37.353 28.266 -32.724 1.00 59.62 98 GLY A CA 1
ATOM 771 C C . GLY A 1 98 ? 38.524 28.804 -33.549 1.00 59.62 98 GLY A C 1
ATOM 772 O O . GLY A 1 98 ? 38.317 29.567 -34.490 1.00 59.62 98 GLY A O 1
ATOM 773 N N . PHE A 1 99 ? 39.749 28.360 -33.253 1.00 67.50 99 PHE A N 1
ATOM 774 C CA . PHE A 1 99 ? 40.941 28.803 -33.979 1.00 67.50 99 PHE A CA 1
ATOM 775 C C . PHE A 1 99 ? 40.990 28.248 -35.409 1.00 67.50 99 PHE A C 1
ATOM 777 O O . PHE A 1 99 ? 41.331 28.976 -36.338 1.00 67.50 99 PHE A O 1
ATOM 784 N N . ALA A 1 100 ? 40.586 26.989 -35.609 1.00 70.00 100 ALA A N 1
ATOM 785 C CA . ALA A 1 100 ? 40.515 26.391 -36.941 1.00 70.00 100 ALA A CA 1
ATOM 786 C C . ALA A 1 100 ? 39.488 27.109 -37.833 1.00 70.00 100 ALA A C 1
ATOM 788 O O . ALA A 1 100 ? 39.793 27.443 -38.977 1.00 70.00 100 ALA A O 1
ATOM 789 N N . VAL A 1 101 ? 38.303 27.426 -37.297 1.00 74.38 101 VAL A N 1
ATOM 790 C CA . VAL A 1 101 ? 37.276 28.175 -38.040 1.00 74.38 101 VAL A CA 1
ATOM 791 C C . VAL A 1 101 ? 37.732 29.609 -38.326 1.00 74.38 101 VAL A C 1
ATOM 793 O O . VAL A 1 101 ? 37.561 30.081 -39.446 1.00 74.38 101 VAL A O 1
ATOM 796 N N . ALA A 1 102 ? 38.379 30.290 -37.374 1.00 76.75 102 ALA A N 1
ATOM 797 C CA . ALA A 1 102 ? 38.901 31.643 -37.589 1.00 76.75 102 ALA A CA 1
ATOM 798 C C . ALA A 1 102 ? 40.005 31.698 -38.665 1.00 76.75 102 ALA A C 1
ATOM 800 O O . ALA A 1 102 ? 40.046 32.653 -39.447 1.00 76.75 102 ALA A O 1
ATOM 801 N N . ILE A 1 103 ? 40.860 30.668 -38.746 1.00 81.69 103 ILE A N 1
ATOM 802 C CA . ILE A 1 103 ? 41.869 30.538 -39.808 1.00 81.69 103 ILE A CA 1
ATOM 803 C C . ILE A 1 103 ? 41.192 30.295 -41.159 1.00 81.69 103 ILE A C 1
ATOM 805 O O . ILE A 1 103 ? 41.527 30.980 -42.119 1.00 81.69 103 ILE A O 1
ATOM 809 N N . ILE A 1 104 ? 40.217 29.382 -41.240 1.00 80.56 104 ILE A N 1
ATOM 810 C CA . ILE A 1 104 ? 39.506 29.089 -42.496 1.00 80.56 104 ILE A CA 1
ATOM 811 C C . ILE A 1 104 ? 38.749 30.328 -42.995 1.00 80.56 104 ILE A C 1
ATOM 813 O O . ILE A 1 104 ? 38.858 30.677 -44.167 1.00 80.56 104 ILE A O 1
ATOM 817 N N . VAL A 1 105 ? 38.043 31.042 -42.113 1.00 83.00 105 VAL A N 1
ATOM 818 C CA . VAL A 1 105 ? 37.313 32.270 -42.474 1.00 83.00 105 VAL A CA 1
ATOM 819 C C . VAL A 1 105 ? 38.273 33.381 -42.906 1.00 83.00 105 VAL A C 1
ATOM 821 O O . VAL A 1 105 ? 38.033 34.018 -43.930 1.00 83.00 105 VAL A O 1
ATOM 824 N N . SER A 1 106 ? 39.386 33.585 -42.190 1.00 79.19 106 SER A N 1
ATOM 825 C CA . SER A 1 106 ? 40.419 34.539 -42.624 1.00 79.19 106 SER A CA 1
ATOM 826 C C . SER A 1 106 ? 41.001 34.164 -43.984 1.00 79.19 106 SER A C 1
ATOM 828 O O . SER A 1 106 ? 41.198 35.039 -44.820 1.00 79.19 106 SER A O 1
ATOM 830 N N . PHE A 1 107 ? 41.241 32.874 -44.229 1.00 79.69 107 PHE A N 1
ATOM 831 C CA . PHE A 1 107 ? 41.809 32.409 -45.490 1.00 79.69 107 PHE A CA 1
ATOM 832 C C . PHE A 1 107 ? 40.854 32.648 -46.661 1.00 79.69 107 PHE A C 1
ATOM 834 O O . PHE A 1 107 ? 41.292 33.140 -47.692 1.00 79.69 107 PHE A O 1
ATOM 841 N N . VAL A 1 108 ? 39.555 32.381 -46.489 1.00 78.56 108 VAL A N 1
ATOM 842 C CA . VAL A 1 108 ? 38.532 32.606 -47.527 1.00 78.56 108 VAL A CA 1
ATOM 843 C C . VAL A 1 108 ? 38.360 34.093 -47.853 1.00 78.56 108 VAL A C 1
ATOM 845 O O . VAL A 1 108 ? 38.205 34.438 -49.020 1.00 78.56 108 VAL A O 1
ATOM 848 N N . ILE A 1 109 ? 38.429 34.986 -46.861 1.00 76.94 109 ILE A N 1
ATOM 849 C CA . ILE A 1 109 ? 38.315 36.438 -47.094 1.00 76.94 109 ILE A CA 1
ATOM 850 C C . ILE A 1 109 ? 39.580 37.004 -47.758 1.00 76.94 109 ILE A C 1
ATOM 852 O O . ILE A 1 109 ? 39.490 37.957 -48.531 1.00 76.94 109 ILE A O 1
ATOM 856 N N . LEU A 1 110 ? 40.755 36.433 -47.470 1.00 72.25 110 LEU A N 1
ATOM 857 C CA . LEU A 1 110 ? 42.021 36.880 -48.052 1.00 72.25 110 LEU A CA 1
ATOM 858 C C . LEU A 1 110 ? 42.350 36.240 -49.403 1.00 72.25 110 LEU A C 1
ATOM 860 O O . LEU A 1 110 ? 43.364 36.630 -49.981 1.00 72.25 110 LEU A O 1
ATOM 864 N N . GLN A 1 111 ? 41.549 35.304 -49.928 1.00 66.31 111 GLN A N 1
ATOM 865 C CA . GLN A 1 111 ? 41.784 34.835 -51.292 1.00 66.31 111 GLN A CA 1
ATOM 866 C C . GLN A 1 111 ? 41.476 35.978 -52.270 1.00 66.31 111 GLN A C 1
ATOM 868 O O . GLN A 1 111 ? 40.320 36.400 -52.372 1.00 66.31 111 GLN A O 1
ATOM 873 N N . PRO A 1 112 ? 42.485 36.512 -52.988 1.00 57.66 112 PRO A N 1
ATOM 874 C CA . PRO A 1 112 ? 42.216 37.410 -54.094 1.00 57.66 112 PRO A CA 1
ATOM 875 C C . PRO A 1 112 ? 41.373 36.632 -55.101 1.00 57.66 112 PRO A C 1
ATOM 877 O O . PRO A 1 112 ? 41.679 35.482 -55.405 1.00 57.66 112 PRO A O 1
ATOM 880 N N . ALA A 1 113 ? 40.290 37.244 -55.574 1.00 55.38 113 ALA A N 1
ATOM 881 C CA . ALA A 1 113 ? 39.429 36.670 -56.595 1.00 55.38 113 ALA A CA 1
ATOM 882 C C . ALA A 1 113 ? 40.234 36.467 -57.889 1.00 55.38 113 ALA A C 1
ATOM 884 O O . ALA A 1 113 ? 40.264 37.337 -58.761 1.00 55.38 113 ALA A O 1
ATOM 885 N N . GLU A 1 114 ? 40.922 35.333 -58.001 1.00 58.44 114 GLU A N 1
ATOM 886 C CA . GLU A 1 114 ? 41.430 34.857 -59.274 1.00 58.44 114 GLU A CA 1
ATOM 887 C C . GLU A 1 114 ? 40.215 34.499 -60.126 1.00 58.44 114 GLU A C 1
ATOM 889 O O . GLU A 1 114 ? 39.333 33.730 -59.743 1.00 58.44 114 GLU A O 1
ATOM 894 N N . GLN A 1 115 ? 40.119 35.204 -61.247 1.00 55.47 115 GLN A N 1
ATOM 895 C CA . GLN A 1 115 ? 38.985 35.173 -62.149 1.00 55.47 115 GLN A CA 1
ATOM 896 C C . GLN A 1 115 ? 38.739 33.746 -62.660 1.00 55.47 115 GLN A C 1
ATOM 898 O O . GLN A 1 115 ? 39.696 33.016 -62.919 1.00 55.47 115 GLN A O 1
ATOM 903 N N . PRO A 1 116 ? 37.469 33.350 -62.852 1.00 51.25 116 PRO A N 1
ATOM 904 C CA . PRO A 1 116 ? 37.127 32.012 -63.303 1.00 51.25 116 PRO A CA 1
ATOM 905 C C . PRO A 1 116 ? 37.609 31.799 -64.741 1.00 51.25 116 PRO A C 1
ATOM 907 O O . PRO A 1 116 ? 37.009 32.299 -65.694 1.00 51.25 116 PRO A O 1
ATOM 910 N N . THR A 1 117 ? 38.671 31.015 -64.909 1.00 50.28 117 THR A N 1
ATOM 911 C CA . THR A 1 117 ? 38.937 30.339 -66.175 1.00 50.28 117 THR A CA 1
ATOM 912 C C . THR A 1 117 ? 37.990 29.153 -66.291 1.00 50.28 117 THR A C 1
ATOM 914 O O . THR A 1 117 ? 37.951 28.226 -65.488 1.00 50.28 117 THR A O 1
ATOM 917 N N . THR A 1 118 ? 37.146 29.259 -67.301 1.00 50.81 118 THR A N 1
ATOM 918 C CA . THR A 1 118 ? 36.169 28.274 -67.730 1.00 50.81 118 THR A CA 1
ATOM 919 C C . THR A 1 118 ? 36.843 26.997 -68.251 1.00 50.81 118 THR A C 1
ATOM 921 O O . THR A 1 118 ? 37.865 27.090 -68.925 1.00 50.81 118 THR A O 1
ATOM 924 N N . ILE A 1 119 ? 36.127 25.872 -68.103 1.00 49.22 119 ILE A N 1
ATOM 925 C CA . ILE A 1 119 ? 36.242 24.608 -68.865 1.00 49.22 119 ILE A CA 1
ATOM 926 C C . ILE A 1 119 ? 37.384 23.672 -68.417 1.00 49.22 119 ILE A C 1
ATOM 928 O O . ILE A 1 119 ? 38.543 23.916 -68.713 1.00 49.22 119 ILE A O 1
ATOM 932 N N . ASP A 1 120 ? 37.052 22.533 -67.793 1.00 42.53 120 ASP A N 1
ATOM 933 C CA . ASP A 1 120 ? 36.857 21.320 -68.597 1.00 42.53 120 ASP A CA 1
ATOM 934 C C . ASP A 1 120 ? 36.089 20.206 -67.876 1.00 42.53 120 ASP A C 1
ATOM 936 O O . ASP A 1 120 ? 36.342 19.848 -66.725 1.00 42.53 120 ASP A O 1
ATOM 940 N N . ALA A 1 121 ? 35.124 19.661 -68.609 1.00 53.19 121 ALA A N 1
ATOM 941 C CA . ALA A 1 121 ? 34.372 18.480 -68.255 1.00 53.19 121 ALA A CA 1
ATOM 942 C C . ALA A 1 121 ? 35.155 17.266 -68.745 1.00 53.19 121 ALA A C 1
ATOM 944 O O . ALA A 1 121 ? 35.222 17.020 -69.946 1.00 53.19 121 ALA A O 1
ATOM 945 N N . SER A 1 122 ? 35.722 16.466 -67.844 1.00 47.69 122 SER A N 1
ATOM 946 C CA . SER A 1 122 ? 35.978 15.053 -68.135 1.00 47.69 122 SER A CA 1
ATOM 947 C C . SER A 1 122 ? 36.437 14.255 -66.910 1.00 47.69 122 SER A C 1
ATOM 949 O O . SER A 1 122 ? 37.537 14.426 -66.408 1.00 47.69 122 SER A O 1
ATOM 951 N N . ARG A 1 123 ? 35.622 13.239 -66.592 1.00 41.06 123 ARG A N 1
ATOM 952 C CA . ARG A 1 123 ? 36.051 11.827 -66.569 1.00 41.06 123 ARG A CA 1
ATOM 953 C C . ARG A 1 123 ? 36.824 11.314 -65.341 1.00 41.06 123 ARG A C 1
ATOM 955 O O . ARG A 1 123 ? 38.002 11.583 -65.165 1.00 41.06 123 ARG A O 1
ATOM 962 N N . GLY A 1 124 ? 36.187 10.365 -64.649 1.00 42.03 124 GLY A N 1
ATOM 963 C CA . GLY A 1 124 ? 36.842 9.336 -63.827 1.00 42.03 124 GLY A CA 1
ATOM 964 C C . GLY A 1 124 ? 36.037 9.026 -62.559 1.00 42.03 124 GLY A C 1
ATOM 965 O O . GLY A 1 124 ? 36.045 9.853 -61.668 1.00 42.03 124 GLY A O 1
ATOM 966 N N . VAL A 1 125 ? 35.186 7.984 -62.497 1.00 42.88 125 VAL A N 1
ATOM 967 C CA . VAL A 1 125 ? 35.553 6.585 -62.133 1.00 42.88 125 VAL A CA 1
ATOM 968 C C . VAL A 1 125 ? 36.026 6.539 -60.666 1.00 42.88 125 VAL A C 1
ATOM 970 O O . VAL A 1 125 ? 36.983 7.221 -60.347 1.00 42.88 125 VAL A O 1
ATOM 973 N N . MET A 1 126 ? 35.496 5.782 -59.705 1.00 41.56 126 MET A N 1
ATOM 974 C CA . MET A 1 126 ? 34.533 4.679 -59.610 1.00 41.56 126 MET A CA 1
ATOM 975 C C . MET A 1 126 ? 34.198 4.497 -58.114 1.00 41.56 126 MET A C 1
ATOM 977 O O . MET A 1 126 ? 34.991 4.875 -57.261 1.00 41.56 126 MET A O 1
ATOM 981 N N . ALA A 1 127 ? 33.047 3.871 -57.862 1.00 42.41 127 ALA A N 1
ATOM 982 C CA . ALA A 1 127 ? 32.761 2.894 -56.808 1.00 42.41 127 ALA A CA 1
ATOM 983 C C . ALA A 1 127 ? 33.391 3.055 -55.408 1.00 42.41 127 ALA A C 1
ATOM 985 O O . ALA A 1 127 ? 34.566 2.770 -55.220 1.00 42.41 127 ALA A O 1
ATOM 986 N N . GLU A 1 128 ? 32.538 3.238 -54.394 1.00 45.88 128 GLU A N 1
ATOM 987 C CA . GLU A 1 128 ? 32.589 2.334 -53.239 1.0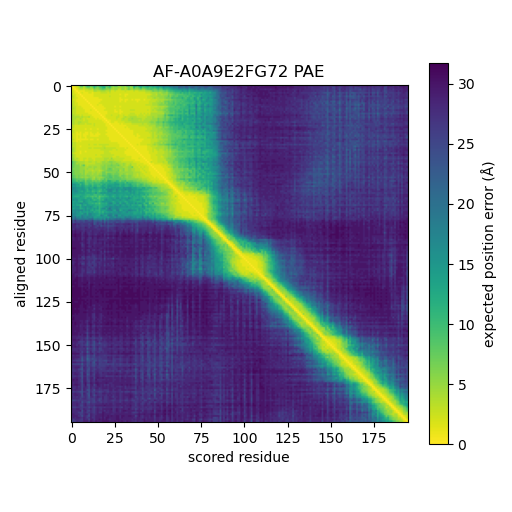0 45.88 128 GLU A CA 1
ATOM 988 C C . GLU A 1 128 ? 31.177 2.089 -52.687 1.00 45.88 128 GLU A C 1
ATOM 990 O O . GLU A 1 128 ? 30.554 2.924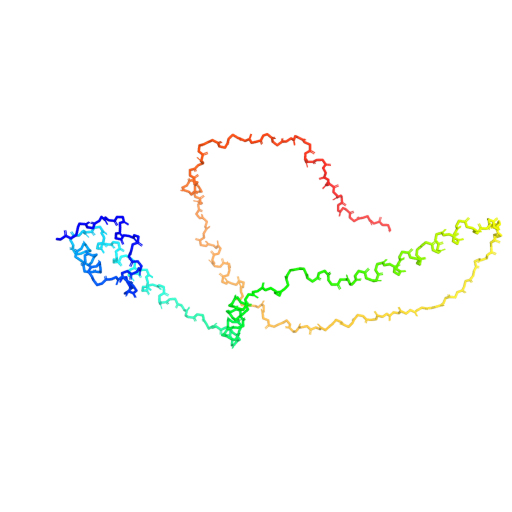 -52.035 1.00 45.88 128 GLU A O 1
ATOM 995 N N . GLU A 1 129 ? 30.661 0.920 -53.047 1.00 45.91 129 GLU A N 1
ATOM 996 C CA . GLU A 1 129 ? 29.422 0.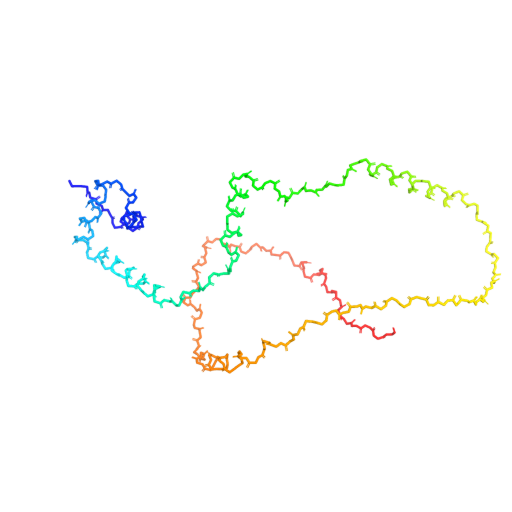319 -52.583 1.00 45.91 129 GLU A CA 1
ATOM 997 C C . GLU A 1 129 ? 29.734 -0.400 -51.263 1.00 45.91 129 GLU A C 1
ATOM 999 O O . GLU A 1 129 ? 30.304 -1.488 -51.266 1.00 45.91 129 GLU A O 1
ATOM 1004 N N . GLN A 1 130 ? 29.425 0.218 -50.118 1.00 49.59 130 GLN A N 1
ATOM 1005 C CA . GLN A 1 130 ? 29.506 -0.469 -48.826 1.00 49.59 130 GLN A CA 1
ATOM 1006 C C . GLN A 1 130 ? 28.155 -1.095 -48.487 1.00 49.59 130 GLN A C 1
ATOM 1008 O O . GLN A 1 130 ? 27.208 -0.460 -48.022 1.00 49.59 130 GLN A O 1
ATOM 1013 N N . THR A 1 131 ? 28.111 -2.390 -48.774 1.00 42.03 131 THR A N 1
ATOM 1014 C CA . THR A 1 131 ? 27.084 -3.366 -48.439 1.00 42.03 131 THR A CA 1
ATOM 1015 C C . THR A 1 131 ? 26.705 -3.356 -46.960 1.00 42.03 131 THR A C 1
ATOM 1017 O O . THR A 1 131 ? 27.514 -3.562 -46.059 1.00 42.03 131 THR A O 1
ATOM 1020 N N . LEU A 1 132 ? 25.404 -3.179 -46.770 1.00 46.41 132 LEU A N 1
ATOM 1021 C CA . LEU A 1 132 ? 24.617 -3.261 -45.554 1.00 46.41 132 LEU A CA 1
ATOM 1022 C C . LEU A 1 132 ? 24.502 -4.726 -45.076 1.00 46.41 132 LEU A C 1
ATOM 1024 O O . LEU A 1 132 ? 23.711 -5.500 -45.616 1.00 46.41 132 LEU A O 1
ATOM 1028 N N . GLU A 1 133 ? 25.252 -5.119 -44.044 1.00 40.69 133 GLU A N 1
ATOM 1029 C CA . GLU A 1 133 ? 25.103 -6.429 -43.389 1.00 40.69 133 GLU A CA 1
ATOM 1030 C C . GLU A 1 133 ? 23.884 -6.414 -42.446 1.00 40.69 133 GLU A C 1
ATOM 1032 O O . GLU A 1 133 ? 23.957 -6.093 -41.258 1.00 40.69 133 GLU A O 1
ATOM 1037 N N . LYS A 1 134 ? 22.709 -6.732 -42.999 1.00 44.34 134 LYS A N 1
ATOM 1038 C CA . LYS A 1 134 ? 21.448 -6.857 -42.258 1.00 44.34 134 LYS A CA 1
ATOM 1039 C C . LYS A 1 134 ? 21.337 -8.269 -41.676 1.00 44.34 134 LYS A C 1
ATOM 1041 O O . LYS A 1 134 ? 20.869 -9.194 -42.333 1.00 44.34 134 LYS A O 1
ATOM 1046 N N . LYS A 1 135 ? 21.765 -8.430 -40.423 1.00 45.16 135 LYS A N 1
ATOM 1047 C CA . LYS A 1 135 ? 21.636 -9.675 -39.653 1.00 45.16 135 LYS A CA 1
ATOM 1048 C C . LYS A 1 135 ? 20.154 -9.984 -39.399 1.00 45.16 135 LYS A C 1
ATOM 1050 O O . LYS A 1 135 ? 19.472 -9.283 -38.653 1.00 45.16 135 LYS A O 1
ATOM 1055 N N . SER A 1 136 ? 19.654 -11.022 -40.062 1.00 45.47 136 SER A N 1
ATOM 1056 C CA . SER A 1 136 ? 18.295 -11.550 -39.948 1.00 45.47 136 SER A CA 1
ATOM 1057 C C . SER A 1 136 ? 18.064 -12.209 -38.585 1.00 45.47 136 SER A C 1
ATOM 1059 O O . SER A 1 136 ? 18.746 -13.172 -38.234 1.00 45.47 136 SER A O 1
ATOM 1061 N N . VAL A 1 137 ? 17.075 -11.714 -37.840 1.00 54.72 137 VAL A N 1
ATOM 1062 C CA . VAL A 1 137 ? 16.509 -12.366 -36.651 1.00 54.72 137 VAL A CA 1
ATOM 1063 C C . VAL A 1 137 ? 15.439 -13.371 -37.113 1.00 54.72 137 VAL A C 1
ATOM 1065 O O . VAL A 1 137 ? 14.606 -13.002 -37.945 1.00 54.72 137 VAL A O 1
ATOM 1068 N N . PRO A 1 138 ? 15.429 -14.624 -36.620 1.00 50.50 138 PRO A N 1
ATOM 1069 C CA . PRO A 1 138 ? 14.431 -15.610 -37.017 1.00 50.50 138 PRO A CA 1
ATOM 1070 C C . PRO A 1 138 ? 13.040 -15.252 -36.477 1.00 50.50 138 PRO A C 1
ATOM 1072 O O . PRO A 1 138 ? 12.809 -15.124 -35.276 1.00 50.50 138 PRO A O 1
ATOM 1075 N N . ASN A 1 139 ? 12.110 -15.104 -37.415 1.00 52.34 139 ASN A N 1
ATOM 1076 C CA . ASN A 1 139 ? 10.693 -14.842 -37.221 1.00 52.34 139 ASN A CA 1
ATOM 1077 C C . ASN A 1 139 ? 9.973 -16.182 -36.973 1.00 52.34 139 ASN A C 1
ATOM 1079 O O . ASN A 1 139 ? 9.566 -16.848 -37.919 1.00 52.34 139 ASN A O 1
ATOM 1083 N N . SER A 1 140 ? 9.880 -16.615 -35.712 1.00 50.47 140 SER A N 1
ATOM 1084 C CA . SER A 1 140 ? 9.199 -17.869 -35.333 1.00 50.47 140 SER A CA 1
ATOM 1085 C C . SER A 1 140 ? 8.403 -17.746 -34.026 1.00 50.47 140 SER A C 1
ATOM 1087 O O . SER A 1 140 ? 8.425 -18.641 -33.185 1.00 50.47 140 SER A O 1
ATOM 1089 N N . ALA A 1 141 ? 7.696 -16.632 -33.829 1.00 49.06 141 ALA A N 1
ATOM 1090 C CA . ALA A 1 141 ? 6.830 -16.453 -32.658 1.00 49.06 141 ALA A CA 1
ATOM 1091 C C . ALA A 1 141 ? 5.620 -15.551 -32.957 1.00 49.06 141 ALA A C 1
ATOM 1093 O O . ALA A 1 141 ? 5.372 -14.581 -32.245 1.00 49.06 141 ALA A O 1
ATOM 1094 N N . ARG A 1 142 ? 4.889 -15.810 -34.052 1.00 49.41 142 ARG A N 1
ATOM 1095 C CA . ARG A 1 142 ? 3.791 -14.915 -34.462 1.00 49.41 142 ARG A CA 1
ATOM 1096 C C . ARG A 1 142 ? 2.555 -15.583 -35.066 1.00 49.41 142 ARG A C 1
ATOM 1098 O O . ARG A 1 142 ? 1.939 -15.013 -35.955 1.00 49.41 142 ARG A O 1
ATOM 1105 N N . MET A 1 143 ? 2.169 -16.762 -34.575 1.00 46.84 143 MET A N 1
ATOM 1106 C CA . MET A 1 143 ? 0.915 -17.404 -35.012 1.00 46.84 143 MET A CA 1
ATOM 1107 C C . MET A 1 143 ? -0.075 -17.799 -33.905 1.00 46.84 143 MET A C 1
ATOM 1109 O O . MET A 1 143 ? -1.088 -18.397 -34.227 1.00 46.84 143 MET A O 1
ATOM 1113 N N . ILE A 1 144 ? 0.128 -17.434 -32.631 1.00 52.62 144 ILE A N 1
ATOM 1114 C CA . ILE A 1 144 ? -0.794 -17.870 -31.552 1.00 52.62 144 ILE A CA 1
ATOM 1115 C C . ILE A 1 144 ? -1.743 -16.752 -31.060 1.00 52.62 144 ILE A C 1
ATOM 1117 O O . ILE A 1 144 ? -2.660 -17.013 -30.295 1.00 52.62 144 ILE A O 1
ATOM 1121 N N . THR A 1 145 ? -1.609 -15.500 -31.512 1.00 57.03 145 THR A N 1
ATOM 1122 C CA . THR A 1 145 ? -2.335 -14.372 -30.884 1.00 57.03 145 THR A CA 1
ATOM 1123 C C . THR A 1 145 ? -3.568 -13.855 -31.624 1.00 57.03 145 THR A C 1
ATOM 1125 O O . THR A 1 145 ? -4.207 -12.946 -31.108 1.00 57.03 145 THR A O 1
ATOM 1128 N N . ASN A 1 146 ? -3.915 -14.373 -32.806 1.00 55.75 146 ASN A N 1
ATOM 1129 C CA . ASN A 1 146 ? -5.001 -13.767 -33.590 1.00 55.75 146 ASN A CA 1
ATOM 1130 C C . ASN A 1 146 ? -6.390 -14.337 -33.264 1.00 55.75 146 ASN A C 1
ATOM 1132 O O . ASN A 1 146 ? -7.335 -13.563 -33.204 1.00 55.75 146 ASN A O 1
ATOM 1136 N N . GLU A 1 147 ? -6.522 -15.630 -32.950 1.00 55.34 147 GLU A N 1
ATOM 1137 C CA . GLU A 1 147 ? -7.849 -16.211 -32.671 1.00 55.34 147 GLU A CA 1
ATOM 1138 C C . GLU A 1 147 ? -8.413 -15.789 -31.303 1.00 55.34 147 GLU A C 1
ATOM 1140 O O . GLU A 1 147 ? -9.595 -15.483 -31.189 1.00 55.34 147 GLU A O 1
ATOM 1145 N N . LEU A 1 148 ? -7.566 -15.654 -30.273 1.00 56.72 148 LEU A N 1
ATOM 1146 C CA . LEU A 1 148 ? -8.023 -15.207 -28.948 1.00 56.72 148 LEU A CA 1
ATOM 1147 C C . LEU A 1 148 ? -8.401 -13.712 -28.926 1.00 56.72 148 LEU A C 1
ATOM 1149 O O . LEU A 1 148 ? -9.211 -13.281 -28.110 1.00 56.72 148 LEU A O 1
ATOM 1153 N N . ALA A 1 149 ? -7.798 -12.910 -29.810 1.00 58.06 149 ALA A N 1
ATOM 1154 C CA . ALA A 1 149 ? -8.094 -11.485 -29.920 1.00 58.06 149 ALA A CA 1
ATOM 1155 C C . ALA A 1 149 ? -9.442 -11.233 -30.617 1.00 58.06 149 ALA A C 1
ATOM 1157 O O . ALA A 1 149 ? -10.154 -10.308 -30.230 1.00 58.06 149 ALA A O 1
ATOM 1158 N N . GLU A 1 150 ? -9.822 -12.067 -31.592 1.00 58.94 150 GLU A N 1
ATOM 1159 C CA . GLU A 1 150 ? -11.135 -11.975 -32.244 1.00 58.94 150 GLU A CA 1
ATOM 1160 C C . GLU A 1 150 ? -12.277 -12.413 -31.314 1.00 58.94 150 GLU A C 1
ATOM 1162 O O . GLU A 1 150 ? -13.320 -11.758 -31.286 1.00 58.94 150 GLU A O 1
ATOM 1167 N N . GLU A 1 151 ? -12.068 -13.435 -30.477 1.00 59.59 151 GLU A N 1
ATOM 1168 C CA . GLU A 1 151 ? -13.086 -13.882 -29.513 1.00 59.59 151 GLU A CA 1
ATOM 1169 C C . GLU A 1 151 ? -13.337 -12.848 -28.398 1.00 59.59 151 GLU A C 1
ATOM 1171 O O . GLU A 1 151 ? -14.474 -12.665 -27.959 1.00 59.59 151 GLU A O 1
ATOM 1176 N N . LEU A 1 152 ? -12.309 -12.095 -27.984 1.00 58.53 152 LEU A N 1
ATOM 1177 C CA . LEU A 1 152 ? -12.465 -11.044 -26.970 1.00 58.53 152 LEU A CA 1
ATOM 1178 C C . LEU A 1 152 ? -13.123 -9.764 -27.516 1.00 58.53 152 LEU A C 1
ATOM 1180 O O . LEU A 1 152 ? -13.793 -9.055 -26.766 1.00 58.53 152 LEU A O 1
ATOM 1184 N N . MET A 1 153 ? -12.942 -9.459 -28.805 1.00 57.94 153 MET A N 1
ATOM 1185 C CA . MET A 1 153 ? -13.510 -8.258 -29.437 1.00 57.94 153 MET A CA 1
ATOM 1186 C C . MET A 1 153 ? -15.010 -8.399 -29.734 1.00 57.94 153 MET A C 1
ATOM 1188 O O . MET A 1 153 ? -15.732 -7.407 -29.686 1.00 57.94 153 MET A O 1
ATOM 1192 N N . LEU A 1 154 ? -15.503 -9.620 -29.966 1.00 60.31 154 LEU A N 1
ATOM 1193 C CA . LEU A 1 154 ? -16.929 -9.889 -30.208 1.00 60.31 154 LEU A CA 1
ATOM 1194 C C . LEU A 1 154 ? -17.791 -9.895 -28.932 1.00 60.31 154 LEU A C 1
ATOM 1196 O O . LEU A 1 154 ? -19.016 -9.846 -29.017 1.00 60.31 154 LEU A O 1
ATOM 1200 N N . ALA A 1 155 ? -17.180 -9.922 -27.744 1.00 58.91 155 ALA A N 1
ATOM 1201 C CA . ALA A 1 155 ? -17.901 -9.967 -26.471 1.00 58.91 155 ALA A CA 1
ATOM 1202 C C . ALA A 1 155 ? -18.248 -8.581 -25.884 1.00 58.91 155 ALA A C 1
ATOM 1204 O O . ALA A 1 155 ? -18.893 -8.515 -24.835 1.00 58.91 155 ALA A O 1
ATOM 1205 N N . TYR A 1 156 ? -17.836 -7.475 -26.519 1.00 56.31 156 TYR A N 1
ATOM 1206 C CA . TYR A 1 156 ? -17.935 -6.135 -25.924 1.00 56.31 156 TYR A CA 1
ATOM 1207 C C . TYR A 1 156 ? -18.504 -5.071 -26.879 1.00 56.31 156 TYR A C 1
ATOM 1209 O O . TYR A 1 156 ? -17.913 -4.017 -27.085 1.00 56.31 156 TYR A O 1
ATOM 1217 N N . GLU A 1 157 ? -19.695 -5.317 -27.431 1.00 56.66 157 GLU A N 1
ATOM 1218 C CA . GLU A 1 157 ? -20.500 -4.304 -28.145 1.00 56.66 157 GLU A CA 1
ATOM 1219 C C . GLU A 1 157 ? -21.643 -3.745 -27.272 1.00 56.66 157 GLU A C 1
ATOM 1221 O O . GLU A 1 157 ? -22.765 -3.516 -27.724 1.00 56.66 157 GLU A O 1
ATOM 1226 N N . GLY A 1 158 ? -21.386 -3.532 -25.980 1.00 72.00 158 GLY A N 1
ATOM 1227 C CA . GLY A 1 158 ? -22.295 -2.763 -25.129 1.00 72.00 158 GLY A CA 1
ATOM 1228 C C . GLY A 1 158 ? -22.066 -1.259 -25.328 1.00 72.00 158 GLY A C 1
ATOM 1229 O O . GLY A 1 158 ? -20.907 -0.845 -25.382 1.00 72.00 158 GLY A O 1
ATOM 1230 N N . PRO A 1 159 ? -23.110 -0.410 -25.412 1.00 68.19 159 PRO A N 1
ATOM 1231 C CA . PRO A 1 159 ? -22.927 1.038 -25.402 1.00 68.19 159 PRO A CA 1
ATOM 1232 C C . PRO A 1 159 ? -22.232 1.439 -24.095 1.00 68.19 159 PRO A C 1
ATOM 1234 O O . PRO A 1 159 ? -22.818 1.365 -23.015 1.00 68.19 159 PRO A O 1
ATOM 1237 N N . VAL A 1 160 ? -20.957 1.819 -24.188 1.00 63.41 160 VAL A N 1
ATOM 1238 C CA . VAL A 1 160 ? -20.173 2.280 -23.041 1.00 63.41 160 VAL A CA 1
ATOM 1239 C C . VAL A 1 160 ? -20.690 3.661 -22.657 1.00 63.41 160 VAL A C 1
ATOM 1241 O O . VAL A 1 160 ? -20.363 4.665 -23.295 1.00 63.41 160 VAL A O 1
ATOM 1244 N N . ASP A 1 161 ? -21.529 3.709 -21.624 1.00 65.62 161 ASP A N 1
ATOM 1245 C CA . ASP A 1 161 ? -22.021 4.958 -21.054 1.00 65.62 161 ASP A CA 1
ATOM 1246 C C . ASP A 1 161 ? -20.889 5.658 -20.289 1.00 65.62 161 ASP A C 1
ATOM 1248 O O . ASP A 1 161 ? -20.664 5.476 -19.090 1.00 65.62 161 ASP A O 1
ATOM 1252 N N . THR A 1 162 ? -20.123 6.453 -21.030 1.00 69.94 162 THR A N 1
ATOM 1253 C CA . THR A 1 162 ? -19.012 7.249 -20.497 1.00 69.94 162 THR A CA 1
ATOM 1254 C C . THR A 1 162 ? -19.475 8.371 -19.559 1.00 69.94 162 THR A C 1
ATOM 1256 O O . THR A 1 162 ? -18.632 8.987 -18.901 1.00 69.94 162 THR A O 1
ATOM 1259 N N . ALA A 1 163 ? -20.786 8.625 -19.427 1.00 67.75 163 ALA A N 1
ATOM 1260 C CA . ALA A 1 163 ? -21.308 9.675 -18.554 1.00 67.75 163 ALA A CA 1
ATOM 1261 C C . ALA A 1 163 ? -21.073 9.384 -17.062 1.00 67.75 163 ALA A C 1
ATOM 1263 O O . ALA A 1 163 ? -20.903 10.318 -16.280 1.00 67.75 163 ALA A O 1
ATOM 1264 N N . ILE A 1 164 ? -20.994 8.108 -16.669 1.00 65.75 164 ILE A N 1
ATOM 1265 C CA . ILE A 1 164 ? -20.830 7.701 -15.262 1.00 65.75 164 ILE A CA 1
ATOM 1266 C C . ILE A 1 164 ? -19.387 7.920 -14.766 1.00 65.75 164 ILE A C 1
ATOM 1268 O O . ILE A 1 164 ? -19.153 8.072 -13.568 1.00 65.75 164 ILE A O 1
ATOM 1272 N N . HIS A 1 165 ? -18.412 8.008 -15.676 1.00 59.97 165 HIS A N 1
ATOM 1273 C CA . HIS A 1 165 ? -16.996 8.199 -15.340 1.00 59.97 165 HIS A CA 1
ATOM 1274 C C . HIS A 1 165 ? -16.481 9.628 -15.548 1.00 59.97 165 HIS A C 1
ATOM 1276 O O . HIS A 1 165 ? -15.274 9.864 -15.441 1.00 59.97 165 HIS A O 1
ATOM 1282 N N . ARG A 1 166 ? -17.360 10.610 -15.791 1.00 61.16 166 ARG A N 1
ATOM 1283 C CA . ARG A 1 166 ? -16.949 12.017 -15.724 1.00 61.16 166 ARG A CA 1
ATOM 1284 C C . ARG A 1 166 ? -16.653 12.387 -14.273 1.00 61.16 166 ARG A C 1
ATOM 1286 O O . ARG A 1 166 ? -17.556 12.541 -13.456 1.00 61.16 166 ARG A O 1
ATOM 1293 N N . LEU A 1 167 ? -15.365 12.531 -13.970 1.00 74.50 167 LEU A N 1
ATOM 1294 C CA . LEU A 1 167 ? -14.898 13.216 -12.770 1.00 74.50 167 LEU A CA 1
ATOM 1295 C C . LEU A 1 167 ? -15.587 14.590 -12.692 1.00 74.50 167 LEU A C 1
ATOM 1297 O O . LEU A 1 167 ? -15.692 15.256 -13.726 1.00 74.50 167 LEU A O 1
ATOM 1301 N N . PRO A 1 168 ? -16.068 15.015 -11.511 1.00 68.19 168 PRO A N 1
ATOM 1302 C CA . PRO A 1 168 ? -16.659 16.335 -11.354 1.00 68.19 168 PRO A CA 1
ATOM 1303 C C . PRO A 1 168 ? -15.629 17.381 -11.781 1.00 68.19 168 PRO A C 1
ATOM 1305 O O . PRO A 1 168 ? -14.532 17.442 -11.222 1.00 68.19 168 PRO A O 1
ATOM 1308 N N . GLU A 1 169 ? -15.969 18.165 -12.804 1.00 68.06 169 GLU A N 1
ATOM 1309 C CA . GLU A 1 169 ? -15.117 19.257 -13.259 1.00 68.06 169 GLU A CA 1
ATOM 1310 C C . GLU A 1 169 ? -14.898 20.214 -12.076 1.00 68.06 169 GLU A C 1
ATOM 1312 O O . GLU A 1 169 ? -15.868 20.621 -11.424 1.00 68.06 169 GLU A O 1
ATOM 1317 N N . PRO A 1 170 ? -13.641 20.533 -11.726 1.00 69.31 170 PRO A N 1
ATOM 1318 C CA . PRO A 1 170 ? -13.369 21.438 -10.624 1.00 69.31 170 PRO A CA 1
ATOM 1319 C C . PRO A 1 170 ? -13.974 22.808 -10.944 1.00 69.31 170 PRO A C 1
ATOM 1321 O O . PRO A 1 170 ? -13.698 23.399 -11.988 1.00 69.31 170 PRO A O 1
ATOM 1324 N N . ALA A 1 171 ? -14.803 23.319 -10.032 1.00 61.44 171 ALA A N 1
ATOM 1325 C CA . ALA A 1 171 ? -15.389 24.645 -10.155 1.00 61.44 171 ALA A CA 1
ATOM 1326 C C . ALA A 1 171 ? -14.268 25.696 -10.265 1.00 61.44 171 ALA A C 1
ATOM 1328 O O . ALA A 1 171 ? -13.498 25.877 -9.322 1.00 61.44 171 ALA A O 1
ATOM 1329 N N . GLY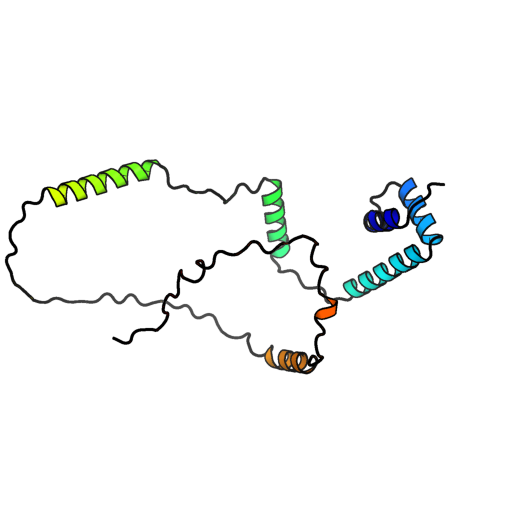 A 1 172 ? -14.175 26.375 -11.412 1.00 60.12 172 GLY A N 1
ATOM 1330 C CA . GLY A 1 172 ? -13.273 27.515 -11.603 1.00 60.12 172 GLY A CA 1
ATOM 1331 C C . GLY A 1 172 ? -12.151 27.357 -12.632 1.00 60.12 172 GLY A C 1
ATOM 1332 O O . GLY A 1 172 ? -11.286 28.228 -12.684 1.00 60.12 172 GLY A O 1
ATOM 1333 N N . GLN A 1 173 ? -12.139 26.319 -13.477 1.00 53.09 173 GLN A N 1
ATOM 1334 C CA . GLN A 1 173 ? -11.350 26.382 -14.716 1.00 53.09 173 GLN A CA 1
ATOM 1335 C C . GLN A 1 173 ? -12.119 27.158 -15.785 1.00 53.09 173 GLN A C 1
ATOM 1337 O O . GLN A 1 173 ? -12.663 26.601 -16.736 1.00 53.09 173 GLN A O 1
ATOM 1342 N N . ASP A 1 174 ? -12.142 28.479 -15.614 1.00 57.97 174 ASP A N 1
ATOM 1343 C CA . ASP A 1 174 ? -12.353 29.383 -16.733 1.00 57.97 174 ASP A CA 1
ATOM 1344 C C . ASP A 1 174 ? -11.275 29.079 -17.772 1.00 57.97 174 ASP A C 1
ATOM 1346 O O . ASP A 1 174 ? -10.076 29.236 -17.530 1.00 57.97 174 ASP A O 1
ATOM 1350 N N . SER A 1 175 ? -11.732 28.564 -18.911 1.00 62.28 175 SER A N 1
ATOM 1351 C CA . SER A 1 175 ? -10.947 28.314 -20.113 1.00 62.28 175 SER A CA 1
ATOM 1352 C C . SER A 1 175 ? -9.979 29.474 -20.337 1.00 62.28 175 SER A C 1
ATOM 1354 O O . SER A 1 175 ? -10.401 30.571 -20.704 1.00 62.28 175 SER A O 1
ATOM 1356 N N . ILE A 1 176 ? -8.681 29.253 -20.113 1.00 64.44 176 ILE A N 1
ATOM 1357 C CA . ILE A 1 176 ? -7.660 30.221 -20.514 1.00 64.44 176 ILE A CA 1
ATOM 1358 C C . ILE A 1 176 ? -7.840 30.389 -22.029 1.00 64.44 176 ILE A C 1
ATOM 1360 O O . ILE A 1 176 ? -7.750 29.388 -22.745 1.00 64.44 176 ILE A O 1
ATOM 1364 N N . PRO A 1 177 ? -8.147 31.595 -22.540 1.00 61.50 177 PRO A N 1
ATOM 1365 C CA . PRO A 1 177 ? -8.367 31.786 -23.962 1.00 61.50 177 PRO A CA 1
ATOM 1366 C C . PRO A 1 177 ? -7.070 31.442 -24.689 1.00 61.50 177 PRO A C 1
ATOM 1368 O O . PRO A 1 177 ? -6.069 32.146 -24.566 1.00 61.50 177 PRO A O 1
ATOM 1371 N N . ILE A 1 178 ? -7.080 30.327 -25.418 1.00 60.19 178 ILE A N 1
ATOM 1372 C CA . ILE A 1 178 ? -5.972 29.941 -26.283 1.00 60.19 178 ILE A CA 1
ATOM 1373 C C . ILE A 1 178 ? -5.912 30.999 -27.394 1.00 60.19 178 ILE A C 1
ATOM 1375 O O . ILE A 1 178 ? -6.898 31.162 -28.119 1.00 60.19 178 ILE A O 1
ATOM 1379 N N . PRO A 1 179 ? -4.805 31.750 -27.538 1.00 64.25 179 PRO A N 1
ATOM 1380 C CA . PRO A 1 179 ? -4.662 32.718 -28.615 1.00 64.25 179 PRO A CA 1
ATOM 1381 C C . PRO A 1 179 ? -4.805 32.012 -29.966 1.00 64.25 179 PRO A C 1
ATOM 1383 O O . PRO A 1 179 ? -4.169 30.985 -30.209 1.00 64.25 179 PRO A O 1
ATOM 1386 N N . ASN A 1 180 ? -5.626 32.579 -30.849 1.00 65.31 180 ASN A N 1
ATOM 1387 C CA . ASN A 1 180 ? -6.048 32.003 -32.131 1.00 65.31 180 ASN A CA 1
ATOM 1388 C C . ASN A 1 180 ? -4.927 31.859 -33.189 1.00 65.31 180 ASN A C 1
ATOM 1390 O O . ASN A 1 180 ? -5.213 31.669 -34.365 1.00 65.31 180 ASN A O 1
ATOM 1394 N N . ASP A 1 181 ? -3.658 31.953 -32.795 1.00 66.25 181 ASP A N 1
ATOM 1395 C CA . ASP A 1 181 ? -2.509 31.957 -33.706 1.00 66.25 181 ASP A CA 1
ATOM 1396 C C . ASP A 1 181 ? -1.627 30.702 -33.594 1.00 66.25 181 ASP A C 1
ATOM 1398 O O . ASP A 1 181 ? -0.744 30.49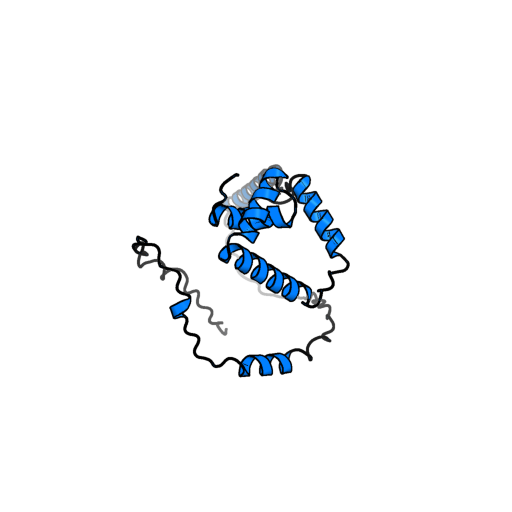8 -34.426 1.00 66.25 181 ASP A O 1
ATOM 1402 N N . TYR A 1 182 ? -1.885 29.808 -32.631 1.00 57.94 182 TYR A N 1
ATOM 1403 C CA . TYR A 1 182 ? -1.062 28.603 -32.438 1.00 57.94 182 TYR A CA 1
ATOM 1404 C C . TYR A 1 182 ? -1.238 27.518 -33.513 1.00 57.94 182 TYR A C 1
ATOM 1406 O O . TYR A 1 182 ? -0.393 26.639 -33.628 1.00 57.94 182 TYR A O 1
ATOM 1414 N N . TRP A 1 183 ? -2.285 27.579 -34.337 1.00 58.09 183 TRP A N 1
ATOM 1415 C CA . TRP A 1 183 ? -2.541 26.600 -35.406 1.00 58.09 183 TRP A CA 1
ATOM 1416 C C . TRP A 1 183 ? -1.888 26.961 -36.751 1.00 58.09 183 TRP A C 1
ATOM 1418 O O . TRP A 1 183 ? -2.074 26.246 -37.734 1.00 58.09 183 TRP A O 1
ATOM 1428 N N . LYS A 1 184 ? -1.111 28.052 -36.815 1.00 58.34 184 LYS A N 1
ATOM 1429 C CA . LYS A 1 184 ? -0.400 28.477 -38.036 1.00 58.34 184 LYS A CA 1
ATOM 1430 C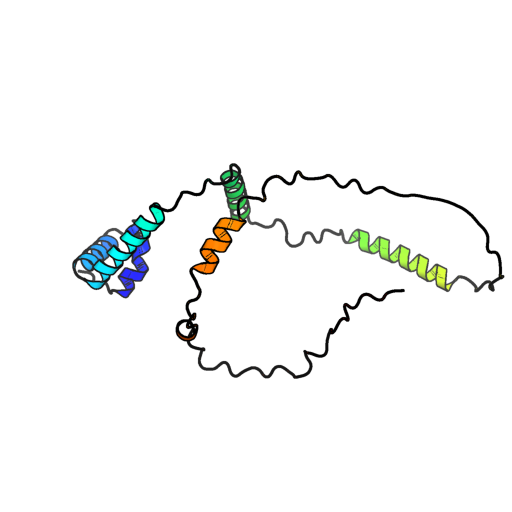 C . LYS A 1 184 ? 1.064 28.048 -38.112 1.00 58.34 184 LYS A C 1
ATOM 1432 O O . LYS A 1 184 ? 1.683 28.273 -39.149 1.00 58.34 184 LYS A O 1
ATOM 1437 N N . LEU A 1 185 ? 1.620 27.443 -37.065 1.00 57.22 185 LEU A N 1
ATOM 1438 C CA . LEU A 1 185 ? 2.958 26.863 -37.136 1.00 57.22 185 LEU A CA 1
ATOM 1439 C C . LEU A 1 185 ? 2.850 25.364 -37.432 1.00 57.22 185 LEU A C 1
ATOM 1441 O O . LEU A 1 185 ? 2.247 24.610 -36.677 1.00 57.22 185 LEU A O 1
ATOM 1445 N N . ASP A 1 186 ? 3.447 24.987 -38.562 1.00 55.59 186 ASP A N 1
ATOM 1446 C CA . ASP A 1 186 ? 3.788 23.628 -38.982 1.00 55.59 186 ASP A CA 1
ATOM 1447 C C . ASP A 1 186 ? 2.668 22.744 -39.554 1.00 55.59 186 ASP A C 1
ATOM 1449 O O . ASP A 1 186 ? 2.471 21.597 -39.160 1.00 55.59 186 ASP A O 1
ATOM 1453 N N . GLN A 1 187 ? 2.039 23.210 -40.640 1.00 52.38 187 GLN A N 1
ATOM 1454 C CA . GLN A 1 187 ? 1.658 22.282 -41.715 1.00 52.38 187 GLN A CA 1
ATOM 1455 C C . GLN A 1 187 ? 2.895 21.979 -42.570 1.00 52.38 187 GLN A C 1
ATOM 1457 O O . GLN A 1 187 ? 3.076 22.519 -43.662 1.00 52.38 187 GLN A O 1
ATOM 1462 N N . VAL A 1 188 ? 3.781 21.127 -42.053 1.00 55.22 188 VAL A N 1
ATOM 1463 C CA . VAL A 1 188 ? 4.846 20.537 -42.867 1.00 55.22 188 VAL A CA 1
ATOM 1464 C C . VAL A 1 188 ? 4.176 19.550 -43.819 1.00 55.22 188 VAL A C 1
ATOM 1466 O O . VAL A 1 188 ? 3.681 18.501 -43.412 1.00 55.22 188 VAL A O 1
ATOM 1469 N N . SER A 1 189 ? 4.101 19.940 -45.087 1.00 57.31 189 SER A N 1
ATOM 1470 C CA . SER A 1 189 ? 3.618 19.106 -46.183 1.00 57.31 189 SER A CA 1
ATOM 1471 C C . SER A 1 189 ? 4.455 17.826 -46.264 1.00 57.31 189 SER A C 1
ATOM 1473 O O . SER A 1 189 ? 5.650 17.877 -46.544 1.00 57.31 189 SER A O 1
ATOM 1475 N N . THR A 1 190 ? 3.836 16.677 -45.994 1.00 59.28 190 THR A N 1
ATOM 1476 C CA . THR A 1 190 ? 4.456 15.346 -46.098 1.00 59.28 190 THR A CA 1
ATOM 1477 C C . THR A 1 190 ? 4.203 14.675 -47.449 1.00 59.28 190 THR A C 1
ATOM 1479 O O . THR A 1 190 ? 4.440 13.477 -47.586 1.00 59.28 190 THR A O 1
ATOM 1482 N N . THR A 1 191 ? 3.741 15.407 -48.470 1.00 61.84 191 THR A N 1
ATOM 1483 C CA . THR A 1 191 ? 3.629 14.843 -49.825 1.00 61.84 191 THR A CA 1
ATOM 1484 C C . THR A 1 191 ? 5.022 14.534 -50.383 1.00 61.84 191 THR A C 1
ATOM 1486 O O . THR A 1 191 ? 5.823 15.461 -50.524 1.00 61.84 191 THR A O 1
ATOM 1489 N N . PRO A 1 192 ? 5.333 13.270 -50.723 1.00 57.34 192 PRO A N 1
ATOM 1490 C CA . PRO A 1 192 ? 6.558 12.936 -51.434 1.00 57.34 192 PRO A CA 1
ATOM 1491 C C . PRO A 1 192 ? 6.463 13.532 -52.840 1.00 57.34 192 PRO A C 1
ATOM 1493 O O . PRO A 1 192 ? 5.521 13.241 -53.574 1.00 57.34 192 PRO A O 1
ATOM 1496 N N . GLY A 1 193 ? 7.398 14.412 -53.191 1.00 54.12 193 GLY A N 1
ATOM 1497 C CA . GLY A 1 193 ? 7.546 14.887 -54.560 1.00 54.12 193 GLY A CA 1
ATOM 1498 C C . GLY A 1 193 ? 8.254 13.827 -55.395 1.00 54.12 193 GLY A C 1
ATOM 1499 O O . GLY A 1 193 ? 9.405 13.505 -55.111 1.00 54.12 193 GLY A O 1
ATOM 1500 N N . ASP A 1 194 ? 7.567 13.317 -56.413 1.00 57.56 194 ASP A N 1
ATOM 1501 C CA . ASP A 1 194 ? 8.190 12.654 -57.556 1.00 57.56 194 ASP A CA 1
ATOM 1502 C C . ASP A 1 194 ? 8.943 13.711 -58.379 1.00 57.56 194 ASP A C 1
ATOM 1504 O O . ASP A 1 194 ? 8.314 14.613 -58.939 1.00 57.56 194 ASP A O 1
ATOM 1508 N N . ASN A 1 195 ? 10.276 13.621 -58.409 1.00 46.22 195 ASN A N 1
ATOM 1509 C CA . ASN A 1 195 ? 11.165 14.092 -59.482 1.00 46.22 195 ASN A CA 1
ATOM 1510 C C . ASN A 1 195 ? 12.553 13.467 -59.321 1.00 46.22 195 ASN A C 1
ATOM 1512 O O . ASN A 1 195 ? 13.177 13.690 -58.258 1.00 46.22 195 ASN A O 1
#

Solvent-accessible surface area (backbone atoms only — not comparable to full-atom values): 13272 Å² total; per-residue (Å²): 132,80,85,77,51,71,68,56,45,64,72,44,42,66,39,52,76,69,66,73,50,56,68,73,58,42,50,43,48,54,52,45,37,75,72,35,68,64,55,36,49,54,54,50,55,53,49,53,52,51,54,55,61,68,68,48,83,82,76,80,71,60,96,54,45,66,63,53,49,51,51,49,53,49,39,56,74,71,54,72,81,78,82,84,82,79,76,76,68,62,74,72,59,58,62,58,54,52,52,55,51,53,50,53,54,49,50,65,71,66,53,74,84,73,74,88,80,79,86,84,94,77,91,78,89,78,87,86,85,82,79,80,86,77,83,82,75,87,92,81,86,86,82,82,66,64,69,65,51,54,61,60,60,72,74,65,85,64,88,77,72,63,76,82,72,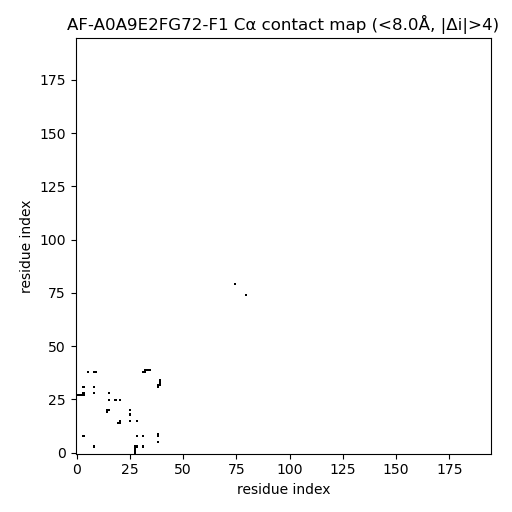60,70,80,75,68,90,79,75,71,76,76,82,74,68,94,64,70,84,75,70,78,86,73,80,80,74,82,78,91,126

Radius of gyration: 35.47 Å; Cα contacts (8 Å, |Δi|>4): 25; chains: 1; bounding box: 65×55×95 Å

pLDDT: mean 71.14, std 18.46, range [40.69, 96.62]

Sequence (195 aa):
MMNVRCEDFEREHAEFKTGKLDTERSEALAAHQRQCSHCATYSAGLHEVRQMLQKLPQLESSPYFESDLQREINSLKHGGNSKQQASGVPRFLALASGFAVAIIVSFVILQPAEQPTTIDASRGVMAEEQTLEKKSVPNSARMITNELAEELMLAYEGPVDTAIHRLPEPAGQDSIPIPNDYWKLDQVSTTPGDN

Mean predicted aligned error: 22.15 Å

Secondary structure (DSSP, 8-state):
-----HHHHHHHHHHHHHT-S-HHHHHHHHHHHHH-HHHHHHHHHHHHHHHHHHTSPPPPPPTTHHHHHHHHHHHHHT---SSS------THHHHHHHHHHHHHHHHHHHS------------------------PPP----SSSHHHHHHHHTT--S---GGGG-PPPPTT-------TTGGGS-----PPP--

Foldseek 3Di:
DDDDDPVNLVVCVVCLVVVVDDPVVNVNSVVCCVVDPVNVVVVVVVVVVVVVVVPPPDDDDDPCRVVVVVVVVVCVVVDVPDDDPPPVPPVVVVVVVVVVVVVVVVVVVPPDCPDDDDDDDDDDDDDDDDDDPDDDDDDDDPDPPDPVVVVVVVVDPDPPPCVVVPDPDPPDPPPPPDPPCPVVPDPPDPDDDDD